Protein AF-A0A843CLW7-F1 (afdb_monomer)

Radius of gyration: 26.51 Å; Cα contacts (8 Å, |Δi|>4): 278; chains: 1; bounding box: 47×60×92 Å

Structure (mmCIF, N/CA/C/O backbone):
data_AF-A0A843CLW7-F1
#
_entry.id   AF-A0A843CLW7-F1
#
loop_
_atom_site.group_PDB
_atom_site.id
_atom_site.type_symbol
_atom_site.label_atom_id
_atom_site.label_alt_id
_atom_site.label_comp_id
_atom_site.label_asym_id
_atom_site.label_entity_id
_atom_site.label_seq_id
_atom_site.pdbx_PDB_ins_code
_atom_site.Cartn_x
_atom_site.Cartn_y
_atom_site.Cartn_z
_atom_site.occupancy
_atom_site.B_iso_or_equiv
_atom_site.auth_seq_id
_atom_site.auth_comp_id
_atom_site.auth_asym_id
_atom_site.auth_atom_id
_atom_site.pdbx_PDB_model_num
ATOM 1 N N . MET A 1 1 ? -12.768 33.019 -65.172 1.00 55.94 1 MET A N 1
ATOM 2 C CA . MET A 1 1 ? -12.052 31.740 -64.944 1.00 55.94 1 MET A CA 1
ATOM 3 C C . MET A 1 1 ? -12.153 31.204 -63.499 1.00 55.94 1 MET A C 1
ATOM 5 O O . MET A 1 1 ? -11.302 30.426 -63.107 1.00 55.94 1 MET A O 1
ATOM 9 N N . HIS A 1 2 ? -13.203 31.513 -62.715 1.00 52.31 2 HIS A N 1
ATOM 10 C CA . HIS A 1 2 ? -13.319 31.024 -61.319 1.00 52.31 2 HIS A CA 1
ATOM 11 C C . HIS A 1 2 ? -14.519 30.106 -61.021 1.00 52.31 2 HIS A C 1
ATOM 13 O O . HIS A 1 2 ? -14.639 29.625 -59.903 1.00 52.31 2 HIS A O 1
ATOM 19 N N . ARG A 1 3 ? -15.398 29.818 -61.993 1.00 53.03 3 ARG A N 1
ATOM 20 C CA . ARG A 1 3 ? -16.565 28.933 -61.773 1.00 53.03 3 ARG A CA 1
ATOM 21 C C . ARG A 1 3 ? -16.373 27.479 -62.216 1.00 53.03 3 ARG A C 1
ATOM 23 O O . ARG A 1 3 ? -17.152 26.628 -61.810 1.00 53.03 3 ARG A O 1
ATOM 30 N N . ILE A 1 4 ? -15.344 27.179 -63.010 1.00 53.22 4 ILE A N 1
ATOM 31 C CA . ILE A 1 4 ? -15.121 25.828 -63.562 1.00 53.22 4 ILE A CA 1
ATOM 32 C C . ILE A 1 4 ? -14.307 24.953 -62.588 1.00 53.22 4 ILE A C 1
ATOM 34 O O . ILE A 1 4 ? -14.526 23.749 -62.503 1.00 53.22 4 ILE A O 1
ATOM 38 N N . THR A 1 5 ? -13.441 25.551 -61.766 1.00 53.56 5 THR A N 1
ATOM 39 C CA . THR A 1 5 ? -12.602 24.837 -60.789 1.00 53.56 5 THR A CA 1
ATOM 40 C C . THR A 1 5 ? -13.373 24.311 -59.572 1.00 53.56 5 THR A C 1
ATOM 42 O O . THR A 1 5 ? -13.046 23.236 -59.079 1.00 53.56 5 THR A O 1
ATOM 45 N N . SER A 1 6 ? -14.438 24.981 -59.116 1.00 54.00 6 SER A N 1
ATOM 46 C CA . SER A 1 6 ? -15.225 24.509 -57.959 1.00 54.00 6 SER A CA 1
ATOM 47 C C . SER A 1 6 ? -16.099 23.284 -58.253 1.00 54.00 6 SER A C 1
ATOM 49 O O . SER A 1 6 ? -16.325 22.478 -57.355 1.00 54.00 6 SER A O 1
ATOM 51 N N . ILE A 1 7 ? -16.561 23.104 -59.495 1.00 56.72 7 ILE A N 1
ATOM 52 C CA . ILE A 1 7 ? -17.425 21.969 -59.877 1.00 56.72 7 ILE A CA 1
ATOM 53 C C . ILE A 1 7 ? -16.608 20.668 -59.980 1.00 56.72 7 ILE A C 1
ATOM 55 O O . ILE A 1 7 ? -17.069 19.601 -59.569 1.00 56.72 7 ILE A O 1
ATOM 59 N N . LEU A 1 8 ? -15.360 20.761 -60.452 1.00 54.25 8 LEU A N 1
ATOM 60 C CA . LEU A 1 8 ? -14.433 19.627 -60.523 1.00 54.25 8 LEU A CA 1
ATOM 61 C C . LEU A 1 8 ? -14.025 19.119 -59.131 1.00 54.25 8 LEU A C 1
ATOM 63 O O . LEU A 1 8 ? -13.991 17.912 -58.914 1.00 54.25 8 LEU A O 1
ATOM 67 N N . ILE A 1 9 ? -13.800 20.016 -58.165 1.00 58.66 9 ILE A N 1
ATOM 68 C CA . ILE A 1 9 ? -13.431 19.632 -56.792 1.00 58.66 9 ILE A CA 1
ATOM 69 C C . ILE A 1 9 ? -14.605 18.946 -56.074 1.00 58.66 9 ILE A C 1
ATOM 71 O O . ILE A 1 9 ? -14.409 17.915 -55.434 1.00 58.66 9 ILE A O 1
ATOM 75 N N . PHE A 1 10 ? -15.835 19.448 -56.235 1.00 57.28 10 PHE A N 1
ATOM 76 C CA . PHE A 1 10 ? -17.019 18.830 -55.620 1.00 57.28 10 PHE A CA 1
ATOM 77 C C . PHE A 1 10 ? -17.302 17.420 -56.162 1.00 57.28 10 PHE A C 1
ATOM 79 O O . PHE A 1 10 ? -17.691 16.529 -55.409 1.00 57.28 10 PHE A O 1
ATOM 86 N N . SER A 1 11 ? -17.047 17.199 -57.454 1.00 58.06 11 SER A N 1
ATOM 87 C CA . SER A 1 11 ? -17.260 15.901 -58.108 1.00 58.06 11 SER A CA 1
ATOM 88 C C . SER A 1 11 ? -16.252 14.840 -57.642 1.00 58.06 11 SER A C 1
ATOM 90 O O . SER A 1 11 ? -16.615 13.680 -57.458 1.00 58.06 11 SER A O 1
ATOM 92 N N . VAL A 1 12 ? -15.000 15.239 -57.386 1.00 58.38 12 VAL A N 1
ATOM 93 C CA . VAL A 1 12 ? -13.948 14.339 -56.877 1.00 58.38 12 VAL A CA 1
ATOM 94 C C . VAL A 1 12 ? -14.172 13.987 -55.403 1.00 58.38 12 VAL A C 1
ATOM 96 O O . VAL A 1 12 ? -14.014 12.830 -55.022 1.00 58.38 12 VAL A O 1
ATOM 99 N N . VAL A 1 13 ? -14.609 14.943 -54.575 1.00 60.81 13 VAL A N 1
ATOM 100 C CA . VAL A 1 13 ? -14.900 14.689 -53.151 1.00 60.81 13 VAL A CA 1
ATOM 101 C C . VAL A 1 13 ? -16.108 13.759 -52.984 1.00 60.81 13 VAL A C 1
ATOM 103 O O . VAL A 1 13 ? -16.056 12.842 -52.165 1.00 60.81 13 VAL A O 1
ATOM 106 N N . LEU A 1 14 ? -17.160 13.915 -53.798 1.00 56.81 14 LEU A N 1
ATOM 107 C CA . LEU A 1 14 ? -18.327 13.027 -53.751 1.00 56.81 14 LEU A CA 1
ATOM 108 C C . LEU A 1 14 ? -17.978 11.591 -54.186 1.00 56.81 14 LEU A C 1
ATOM 110 O O . LEU A 1 14 ? -18.447 10.636 -53.571 1.00 56.81 14 LEU A O 1
ATOM 114 N N . ALA A 1 15 ? -17.104 11.426 -55.184 1.00 55.91 15 ALA A N 1
ATOM 115 C CA . ALA A 1 15 ? -16.634 10.108 -55.613 1.00 55.91 15 ALA A CA 1
ATOM 116 C C . ALA A 1 15 ? -15.802 9.396 -54.528 1.00 55.91 15 ALA A C 1
ATOM 118 O O . ALA A 1 15 ? -15.979 8.198 -54.313 1.00 55.91 15 ALA A O 1
ATOM 119 N N . ILE A 1 16 ? -14.949 10.120 -53.792 1.00 57.53 16 ILE A N 1
ATOM 120 C CA . ILE A 1 16 ? -14.133 9.542 -52.708 1.00 57.53 16 ILE A CA 1
ATOM 121 C C . ILE A 1 16 ? -15.010 9.089 -51.528 1.00 57.53 16 ILE A C 1
ATOM 123 O O . ILE A 1 16 ? -14.781 8.006 -50.995 1.00 57.53 16 ILE A O 1
ATOM 127 N N . VAL A 1 17 ? -16.045 9.853 -51.159 1.00 57.62 17 VAL A N 1
ATOM 128 C CA . VAL A 1 17 ? -16.968 9.488 -50.061 1.00 57.62 17 VAL A CA 1
ATOM 129 C C . VAL A 1 17 ? -17.826 8.263 -50.410 1.00 57.62 17 VAL A C 1
ATOM 131 O O . VAL A 1 17 ? -18.091 7.422 -49.549 1.00 57.62 17 VAL A O 1
ATOM 134 N N . VAL A 1 18 ? -18.229 8.110 -51.676 1.00 55.81 18 VAL A N 1
ATOM 135 C CA . VAL A 1 18 ? -18.996 6.934 -52.125 1.00 55.81 18 VAL A CA 1
ATOM 136 C C . VAL A 1 18 ? -18.114 5.678 -52.164 1.00 55.81 18 VAL A C 1
ATOM 138 O O . VAL A 1 18 ? -18.559 4.609 -51.749 1.00 55.81 18 VAL A O 1
ATOM 141 N N . VAL A 1 19 ? -16.845 5.798 -52.574 1.00 54.25 19 VAL A N 1
ATOM 142 C CA . VAL A 1 19 ? -15.905 4.664 -52.606 1.00 54.25 19 VAL A CA 1
ATOM 143 C C . VAL A 1 19 ? -15.513 4.209 -51.194 1.00 54.25 19 VAL A C 1
ATOM 145 O O . VAL A 1 19 ? -15.473 3.006 -50.947 1.00 54.25 19 VAL A O 1
ATOM 148 N N . THR A 1 20 ? -15.310 5.114 -50.230 1.00 51.38 20 THR A N 1
ATOM 149 C CA . THR A 1 20 ? -15.027 4.713 -48.835 1.00 51.38 20 THR A CA 1
ATOM 150 C C . THR A 1 20 ? -16.239 4.095 -48.134 1.00 51.38 20 THR A C 1
ATOM 152 O O . THR A 1 20 ? -16.074 3.175 -47.333 1.00 51.38 20 THR A O 1
ATOM 155 N N . SER A 1 21 ? -17.458 4.512 -48.489 1.00 48.22 21 SER A N 1
ATOM 156 C CA . SER A 1 21 ? -18.694 3.929 -47.942 1.00 48.22 21 SER A CA 1
ATOM 157 C C . SER A 1 21 ? -18.987 2.524 -48.489 1.00 48.22 21 SER A C 1
ATOM 159 O O . SER A 1 21 ? -19.543 1.694 -47.774 1.00 48.22 21 SER A O 1
ATOM 161 N N . LEU A 1 22 ? -18.573 2.215 -49.724 1.00 43.91 22 LEU A N 1
ATOM 162 C CA . LEU A 1 22 ? -18.728 0.881 -50.326 1.00 43.91 22 LEU A CA 1
ATOM 163 C C . LEU A 1 22 ? -17.702 -0.142 -49.802 1.00 43.91 22 LEU A C 1
ATOM 165 O O . LEU A 1 22 ? -18.011 -1.330 -49.710 1.00 43.91 22 LEU A O 1
ATOM 169 N N . VAL A 1 23 ? -16.507 0.301 -49.395 1.00 47.56 23 VAL A N 1
ATOM 170 C CA . VAL A 1 23 ? -15.463 -0.590 -48.848 1.00 47.56 23 VAL A CA 1
ATOM 171 C C . VAL A 1 23 ? -15.757 -1.003 -47.395 1.00 47.56 23 VAL A C 1
ATOM 173 O O . VAL A 1 23 ? -15.358 -2.088 -46.973 1.00 47.56 23 VAL A O 1
ATOM 176 N N . LEU A 1 24 ? -16.535 -0.213 -46.645 1.00 43.75 24 LEU A N 1
ATOM 177 C CA . LEU A 1 24 ? -16.929 -0.535 -45.265 1.00 43.75 24 LEU A CA 1
ATOM 178 C C . LEU A 1 24 ? -18.086 -1.547 -45.149 1.00 43.75 24 LEU A C 1
ATOM 180 O O . LEU A 1 24 ? -18.340 -2.044 -44.056 1.00 43.75 24 LEU A O 1
ATOM 184 N N . PHE A 1 25 ? -18.746 -1.914 -46.253 1.00 41.72 25 PHE A N 1
ATOM 185 C CA . PHE A 1 25 ? -19.844 -2.896 -46.255 1.00 41.72 25 PHE A CA 1
ATOM 186 C C . PHE A 1 25 ? -19.427 -4.337 -46.604 1.00 41.72 25 PHE A C 1
ATOM 188 O O . PHE A 1 25 ? -20.284 -5.212 -46.677 1.00 41.72 25 PHE A O 1
ATOM 195 N N . SER A 1 26 ? -18.129 -4.614 -46.792 1.00 36.47 26 SER A N 1
ATOM 196 C CA . SER A 1 26 ? -17.657 -5.928 -47.278 1.00 36.47 26 SER A CA 1
ATOM 197 C C . SER A 1 26 ? -16.870 -6.772 -46.263 1.00 36.47 26 SER A C 1
ATOM 199 O O . SER A 1 26 ? -16.342 -7.817 -46.629 1.00 36.47 26 SER A O 1
ATOM 201 N N . PHE A 1 27 ? -16.810 -6.381 -44.986 1.00 40.28 27 PHE A N 1
ATOM 202 C CA . PHE A 1 27 ? -16.170 -7.185 -43.934 1.00 40.28 27 PHE A CA 1
ATOM 203 C C . PHE A 1 27 ? -17.127 -7.460 -42.770 1.00 40.28 27 PHE A C 1
ATOM 205 O O . PHE A 1 27 ? -16.980 -6.934 -41.672 1.00 40.28 27 PHE A O 1
ATOM 212 N N . THR A 1 28 ? -18.108 -8.330 -43.006 1.00 43.12 28 THR A N 1
ATOM 213 C CA . THR A 1 28 ? -18.789 -9.063 -41.932 1.00 43.12 28 THR A CA 1
ATOM 214 C C . THR A 1 28 ? -18.025 -10.365 -41.669 1.00 43.12 28 THR A C 1
ATOM 216 O O . THR A 1 28 ? -18.004 -11.227 -42.553 1.00 43.12 28 THR A O 1
ATOM 219 N N . PRO A 1 29 ? -17.394 -10.570 -40.502 1.00 36.91 29 PRO A N 1
ATOM 220 C CA . PRO A 1 29 ? -16.921 -11.895 -40.135 1.00 36.91 29 PRO A CA 1
ATOM 221 C C . PRO A 1 29 ? -18.131 -12.801 -39.872 1.00 36.91 29 PRO A C 1
ATOM 223 O O . PRO A 1 29 ? -19.018 -12.481 -39.083 1.00 36.91 29 PRO A O 1
ATOM 226 N N . SER A 1 30 ? -18.165 -13.925 -40.584 1.00 29.84 30 SER A N 1
ATOM 227 C CA . SER A 1 30 ? -19.180 -14.971 -40.477 1.00 29.84 30 SER A CA 1
ATOM 228 C C . SER A 1 30 ? -19.115 -15.624 -39.091 1.00 29.84 30 SER A C 1
ATOM 230 O O . SER A 1 30 ? -18.203 -16.401 -38.805 1.00 29.84 30 SER A O 1
ATOM 232 N N . PHE A 1 31 ? -20.065 -15.290 -38.216 1.00 31.41 31 PHE A N 1
ATOM 233 C CA . PHE A 1 31 ? -20.328 -16.049 -36.996 1.00 31.41 31 PHE A CA 1
ATOM 234 C C . PHE A 1 31 ? -21.069 -17.325 -37.385 1.00 31.41 31 PHE A C 1
ATOM 236 O O . PHE A 1 31 ? -22.224 -17.292 -37.805 1.00 31.41 31 PHE A O 1
ATOM 243 N N . LYS A 1 32 ? -20.387 -18.463 -37.258 1.00 30.64 32 LYS A N 1
ATOM 244 C CA . LYS A 1 32 ? -21.017 -19.772 -37.374 1.00 30.64 32 LYS A CA 1
ATOM 245 C C . LYS A 1 32 ? -21.756 -20.057 -36.067 1.00 30.64 32 LYS A C 1
ATOM 247 O O . LYS A 1 32 ? -21.136 -20.350 -35.049 1.00 30.64 32 LYS A O 1
ATOM 252 N N . GLU A 1 33 ? -23.076 -19.926 -36.115 1.00 29.88 33 GLU A N 1
ATOM 253 C CA . GLU A 1 33 ? -24.009 -20.462 -35.128 1.00 29.88 33 GLU A CA 1
ATOM 254 C C . GLU A 1 33 ? -23.809 -21.980 -35.023 1.00 29.88 33 GLU A C 1
ATOM 256 O O . GLU A 1 33 ? -23.944 -22.707 -36.010 1.00 29.88 33 GLU A O 1
ATOM 261 N N . GLN A 1 34 ? -23.494 -22.465 -33.825 1.00 29.78 34 GLN A N 1
ATOM 262 C CA . GLN A 1 34 ? -23.685 -23.864 -33.470 1.00 29.78 34 GLN A CA 1
ATOM 263 C C . GLN A 1 34 ? -24.601 -23.881 -32.248 1.00 29.78 34 GLN A C 1
ATOM 265 O O . GLN A 1 34 ? -24.284 -23.309 -31.206 1.00 29.78 34 GLN A O 1
ATOM 270 N N . GLY A 1 35 ? -25.797 -24.424 -32.467 1.00 27.31 35 GLY A N 1
ATOM 271 C CA . GLY A 1 35 ? -26.939 -24.319 -31.576 1.00 27.31 35 GLY A CA 1
ATOM 272 C C . GLY A 1 35 ? -26.772 -25.029 -30.236 1.00 27.31 35 GLY A C 1
ATOM 273 O O . GLY A 1 35 ? -26.102 -26.049 -30.130 1.00 27.31 35 GLY A O 1
ATOM 274 N N . SER A 1 36 ? -27.436 -24.422 -29.252 1.00 29.83 36 SER A N 1
ATOM 275 C CA . SER A 1 36 ? -28.224 -25.024 -28.173 1.00 29.83 36 SER A CA 1
ATOM 276 C C . SER A 1 36 ? -27.896 -26.471 -27.797 1.00 29.83 36 SER A C 1
ATOM 278 O O . SER A 1 36 ? -28.414 -27.400 -28.401 1.00 29.83 36 SER A O 1
ATOM 280 N N . ASP A 1 37 ? -27.176 -26.616 -26.686 1.00 27.98 37 ASP A N 1
ATOM 281 C CA . ASP A 1 37 ? -27.448 -27.674 -25.720 1.00 27.98 37 ASP A CA 1
ATOM 282 C C . ASP A 1 37 ? -27.582 -27.031 -24.337 1.00 27.98 37 ASP A C 1
ATOM 284 O O . ASP A 1 37 ? -26.636 -26.513 -23.740 1.00 27.98 37 ASP A O 1
ATOM 288 N N . THR A 1 38 ? -28.816 -27.009 -23.843 1.00 38.06 38 THR A N 1
ATOM 289 C CA . THR A 1 38 ? -29.148 -26.706 -22.455 1.00 38.06 38 THR A CA 1
ATOM 290 C C . THR A 1 38 ? -28.571 -27.800 -21.561 1.00 38.06 38 THR A C 1
ATOM 292 O O . THR A 1 38 ? -29.157 -28.875 -21.442 1.00 38.06 38 THR A O 1
ATOM 295 N N . ALA A 1 39 ? -27.445 -27.527 -20.906 1.00 29.11 39 ALA A N 1
ATOM 296 C CA . ALA A 1 39 ? -26.904 -28.384 -19.860 1.00 29.11 39 ALA A CA 1
ATOM 297 C C . ALA A 1 39 ? -26.463 -27.534 -18.662 1.00 29.11 39 ALA A C 1
ATOM 299 O O . ALA A 1 39 ? -25.464 -26.826 -18.708 1.00 29.11 39 ALA A O 1
ATOM 300 N N . ASN A 1 40 ? -27.296 -27.592 -17.622 1.00 26.19 40 ASN A N 1
ATOM 301 C CA . ASN A 1 40 ? -27.029 -27.373 -16.203 1.00 26.19 40 ASN A CA 1
ATOM 302 C C . ASN A 1 40 ? -25.823 -26.508 -15.808 1.00 26.19 40 ASN A C 1
ATOM 304 O O . ASN A 1 40 ? -24.663 -26.903 -15.895 1.00 26.19 40 ASN A O 1
ATOM 308 N N . LEU A 1 41 ? -26.161 -25.378 -15.187 1.00 30.06 41 LEU A N 1
ATOM 309 C CA . LEU A 1 41 ? -25.298 -24.543 -14.364 1.00 30.06 41 LEU A CA 1
ATOM 310 C C . LEU A 1 41 ? -24.861 -25.311 -13.098 1.00 30.06 41 LEU A C 1
ATOM 312 O O . LEU A 1 41 ? -25.321 -25.041 -11.992 1.00 30.06 41 LEU A O 1
ATOM 316 N N . THR A 1 42 ? -23.989 -26.304 -13.249 1.00 27.73 42 THR A N 1
ATOM 317 C CA . THR A 1 42 ? -23.258 -26.915 -12.138 1.00 27.73 42 THR A CA 1
ATOM 318 C C . THR A 1 42 ? -21.860 -26.324 -12.101 1.00 27.73 42 THR A C 1
ATOM 320 O O . THR A 1 42 ? -21.018 -26.629 -12.939 1.00 27.73 42 THR A O 1
ATOM 323 N N . THR A 1 43 ? -21.664 -25.428 -11.133 1.00 42.16 43 THR A N 1
ATOM 324 C CA . THR A 1 43 ? -20.418 -25.182 -10.392 1.00 42.16 43 THR A CA 1
ATOM 325 C C . THR A 1 43 ? -19.187 -25.923 -10.923 1.00 42.16 43 THR A C 1
ATOM 327 O O . THR A 1 43 ? -18.859 -27.010 -10.451 1.00 42.16 43 THR A O 1
ATOM 330 N N . HIS A 1 44 ? -18.456 -25.298 -11.845 1.00 30.20 44 HIS A N 1
ATOM 331 C CA . HIS A 1 44 ? -17.069 -25.659 -12.104 1.00 30.20 44 HIS A CA 1
ATOM 332 C C . HIS A 1 44 ? -16.168 -24.613 -11.465 1.00 30.20 44 HIS A C 1
ATOM 334 O O . HIS A 1 44 ? -15.904 -23.542 -12.005 1.00 30.20 44 HIS A O 1
ATOM 340 N N . SER A 1 45 ? -15.737 -24.966 -10.255 1.00 32.91 45 SER A N 1
ATOM 341 C CA . SER A 1 45 ? -14.555 -24.435 -9.602 1.00 32.91 45 SER A CA 1
ATOM 342 C C . SER A 1 45 ? -13.406 -24.398 -10.606 1.00 32.91 45 SER A C 1
ATOM 344 O O . SER A 1 45 ? -12.875 -25.444 -10.993 1.00 32.91 45 SER A O 1
ATOM 346 N N . ILE A 1 46 ? -13.015 -23.194 -11.015 1.00 34.56 46 ILE A N 1
ATOM 347 C CA . ILE A 1 46 ? -11.683 -22.961 -11.562 1.00 34.56 46 ILE A CA 1
ATOM 348 C C . ILE A 1 46 ? -10.722 -23.492 -10.506 1.00 34.56 46 ILE A C 1
ATOM 350 O O . ILE A 1 46 ? -10.816 -23.117 -9.337 1.00 34.56 46 ILE A O 1
ATOM 354 N N . ALA A 1 47 ? -9.899 -24.451 -10.924 1.00 29.97 47 ALA A N 1
ATOM 355 C CA . ALA A 1 47 ? -8.955 -25.166 -10.095 1.00 29.97 47 ALA A CA 1
ATOM 356 C C . ALA A 1 47 ? -8.279 -24.201 -9.118 1.00 29.97 47 ALA A C 1
ATOM 358 O O . ALA A 1 47 ? -7.514 -23.322 -9.520 1.00 29.97 47 ALA A O 1
ATOM 359 N N . ALA A 1 48 ? -8.591 -24.379 -7.834 1.00 32.25 48 ALA A N 1
ATOM 360 C CA . ALA A 1 48 ? -7.795 -23.851 -6.753 1.00 32.25 48 ALA A CA 1
ATOM 361 C C . ALA A 1 48 ? -6.366 -24.319 -7.019 1.00 32.25 48 ALA A C 1
ATOM 363 O O . ALA A 1 48 ? -6.055 -25.507 -6.900 1.00 32.25 48 ALA A O 1
ATOM 364 N N . GLN A 1 49 ? -5.506 -23.398 -7.454 1.00 32.94 49 GLN A N 1
ATOM 365 C CA . GLN A 1 49 ? -4.080 -23.631 -7.378 1.00 32.94 49 GLN A CA 1
ATOM 366 C C . GLN A 1 49 ? -3.812 -24.011 -5.931 1.00 32.94 49 GLN A C 1
ATOM 368 O O . GLN A 1 49 ? -4.117 -23.258 -5.007 1.00 32.94 49 GLN A O 1
ATOM 373 N N . ASN A 1 50 ? -3.301 -25.221 -5.760 1.00 31.27 50 ASN A N 1
ATOM 374 C CA . ASN A 1 50 ? -2.992 -25.843 -4.489 1.00 31.27 50 ASN A CA 1
ATOM 375 C C . ASN A 1 50 ? -1.756 -25.166 -3.864 1.00 31.27 50 ASN A C 1
ATOM 377 O O . ASN A 1 50 ? -0.770 -25.812 -3.533 1.00 31.27 50 ASN A O 1
ATOM 381 N N . LYS A 1 51 ? -1.784 -23.835 -3.734 1.00 35.16 51 LYS A N 1
ATOM 382 C CA . LYS A 1 51 ? -1.041 -23.121 -2.711 1.00 35.16 51 LYS A CA 1
ATOM 383 C C . LYS A 1 51 ? -1.902 -23.231 -1.464 1.00 35.16 51 LYS A C 1
ATOM 385 O O . LYS A 1 51 ? -2.637 -22.317 -1.105 1.00 35.16 51 LYS A O 1
ATOM 390 N N . THR A 1 52 ? -1.759 -24.346 -0.759 1.00 29.77 52 THR A N 1
ATOM 391 C CA . THR A 1 52 ? -1.724 -24.273 0.697 1.00 29.77 52 THR A CA 1
ATOM 392 C C . THR A 1 52 ? -0.602 -23.300 1.052 1.00 29.77 52 THR A C 1
ATOM 394 O O . THR A 1 52 ? 0.518 -23.698 1.359 1.00 29.77 52 THR A O 1
ATOM 397 N N . GLN A 1 53 ? -0.884 -21.997 0.958 1.00 36.16 53 GLN A N 1
ATOM 398 C CA . GLN A 1 53 ? -0.233 -21.036 1.816 1.00 36.16 53 GLN A CA 1
ATOM 399 C C . GLN A 1 53 ? -0.518 -21.594 3.197 1.00 36.16 53 GLN A C 1
ATOM 401 O O . GLN A 1 53 ? -1.680 -21.752 3.580 1.00 36.16 53 GLN A O 1
ATOM 406 N N . LEU A 1 54 ? 0.532 -22.065 3.851 1.00 27.88 54 LEU A N 1
ATOM 407 C CA . LEU A 1 54 ? 0.451 -22.609 5.184 1.00 27.88 54 LEU A CA 1
ATOM 408 C C . LEU A 1 54 ? -0.194 -21.530 6.052 1.00 27.88 54 LEU A C 1
ATOM 410 O O . LEU A 1 54 ? 0.466 -20.592 6.493 1.00 27.88 54 LEU A O 1
ATOM 414 N N . ARG A 1 55 ? -1.508 -21.641 6.260 1.00 38.22 55 ARG A N 1
ATOM 415 C CA . ARG A 1 55 ? -2.250 -20.898 7.268 1.00 38.22 55 ARG A CA 1
ATOM 416 C C . ARG A 1 55 ? -1.837 -21.525 8.591 1.00 38.22 55 ARG A C 1
ATOM 418 O O . ARG A 1 55 ? -2.589 -22.268 9.206 1.00 38.22 55 ARG A O 1
ATOM 425 N N . TYR A 1 56 ? -0.584 -21.309 8.980 1.00 30.00 56 TYR A N 1
ATOM 426 C CA . TYR A 1 56 ? -0.202 -21.496 10.360 1.00 30.00 56 TYR A CA 1
ATOM 427 C C . TYR A 1 56 ? -0.917 -20.379 11.109 1.00 30.00 56 TYR A C 1
ATOM 429 O O . TYR A 1 56 ? -0.605 -19.210 10.859 1.00 30.00 56 TYR A O 1
ATOM 437 N N . PRO A 1 57 ? -1.886 -20.681 11.99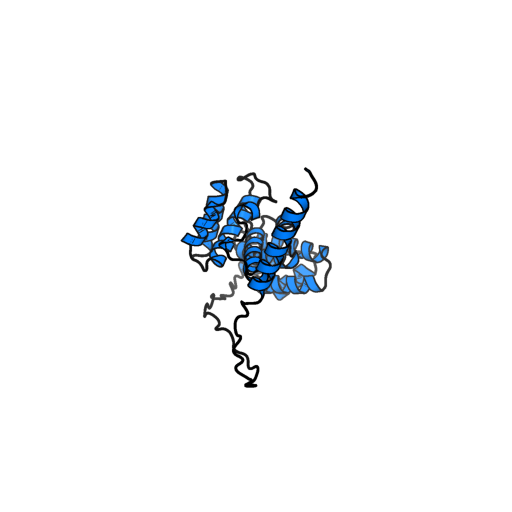2 1.00 41.34 57 PRO A N 1
ATOM 438 C CA . PRO A 1 57 ? -2.224 -19.711 13.007 1.00 41.34 57 PRO A CA 1
ATOM 439 C C . PRO A 1 57 ? -0.908 -19.452 13.732 1.00 41.34 57 PRO A C 1
ATOM 441 O O . PRO A 1 57 ? -0.350 -20.347 14.371 1.00 41.34 57 PRO A O 1
ATOM 444 N N . VAL A 1 58 ? -0.358 -18.251 13.568 1.00 48.09 58 VAL A N 1
ATOM 445 C CA . VAL A 1 58 ? 0.719 -17.774 14.425 1.00 48.09 58 VAL A CA 1
ATOM 446 C C . VAL A 1 58 ? 0.041 -17.541 15.768 1.00 48.09 58 VAL A C 1
ATOM 448 O O . VAL A 1 58 ? -0.359 -16.433 16.099 1.00 48.09 58 VAL A O 1
ATOM 451 N N . ASN A 1 59 ? -0.195 -18.637 16.491 1.00 50.28 59 ASN A N 1
ATOM 452 C CA . ASN A 1 59 ? -0.789 -18.653 17.813 1.00 50.28 59 ASN A CA 1
ATOM 453 C C . ASN A 1 59 ? 0.307 -18.185 18.762 1.00 50.28 59 ASN A C 1
ATOM 455 O O . ASN A 1 59 ? 1.012 -18.974 19.390 1.00 50.28 59 ASN A O 1
ATOM 459 N N . ASN A 1 60 ? 0.569 -16.887 18.708 1.00 59.12 60 ASN A N 1
ATOM 460 C CA . ASN A 1 60 ? 1.709 -16.288 19.348 1.00 59.12 60 ASN A CA 1
ATOM 461 C C . ASN A 1 60 ? 1.181 -15.475 20.516 1.00 59.12 60 ASN A C 1
ATOM 463 O O . ASN A 1 60 ? 0.799 -14.313 20.390 1.00 59.12 60 ASN A O 1
ATOM 467 N N . THR A 1 61 ? 1.119 -16.163 21.651 1.00 62.88 61 THR A N 1
ATOM 468 C CA . THR A 1 61 ? 0.573 -15.683 22.922 1.00 62.88 61 THR A CA 1
ATOM 469 C C . THR A 1 61 ? 1.109 -14.306 23.308 1.00 62.88 61 THR A C 1
ATOM 471 O O . THR A 1 61 ? 0.358 -13.489 23.827 1.00 62.88 61 THR A O 1
ATOM 474 N N . PHE A 1 62 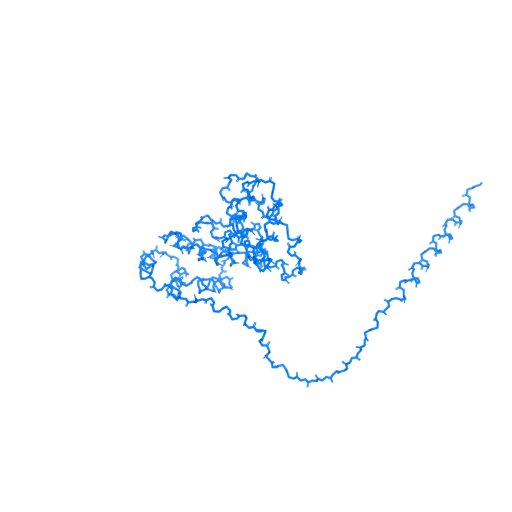? 2.360 -13.997 22.956 1.00 66.81 62 PHE A N 1
ATOM 475 C CA . PHE A 1 62 ? 2.977 -12.685 23.164 1.00 66.81 62 PHE A CA 1
ATOM 476 C C . PHE A 1 62 ? 2.235 -11.525 22.464 1.00 66.81 62 PHE A C 1
ATOM 478 O O . PHE A 1 62 ? 2.152 -10.415 22.990 1.00 66.81 62 PHE A O 1
ATOM 485 N N . TYR A 1 63 ? 1.682 -11.764 21.276 1.00 66.31 63 TYR A N 1
ATOM 486 C CA . TYR A 1 63 ? 1.016 -10.751 20.446 1.00 66.31 63 TYR A CA 1
ATOM 487 C C . TYR A 1 63 ? -0.425 -10.574 20.876 1.00 66.31 63 TYR A C 1
ATOM 489 O O . TYR A 1 63 ? -0.890 -9.444 21.013 1.00 66.31 63 TYR A O 1
ATOM 497 N N . ASP A 1 64 ? -1.094 -11.687 21.167 1.00 66.38 64 ASP A N 1
ATOM 498 C CA . ASP A 1 64 ? -2.425 -11.664 21.753 1.00 66.38 64 ASP A CA 1
ATOM 499 C C . ASP A 1 64 ? -2.407 -10.940 23.102 1.00 66.38 64 ASP A C 1
ATOM 501 O O . ASP A 1 64 ? -3.326 -10.184 23.394 1.00 66.38 64 ASP A O 1
ATOM 505 N N . GLU A 1 65 ? -1.356 -11.097 23.913 1.00 68.62 65 GLU A N 1
ATOM 506 C CA . GLU A 1 65 ? -1.182 -10.343 25.160 1.00 68.62 65 GLU A CA 1
ATOM 507 C C . GLU A 1 65 ? -0.991 -8.840 24.925 1.00 68.62 65 GLU A C 1
ATOM 509 O O . GLU A 1 65 ? -1.617 -8.030 25.615 1.00 68.62 65 GLU A O 1
ATOM 514 N N . LYS A 1 66 ? -0.182 -8.444 23.933 1.00 70.38 66 LYS A N 1
ATOM 515 C CA . LYS A 1 66 ? -0.024 -7.027 23.572 1.00 70.38 66 LYS A CA 1
ATOM 516 C C . LYS A 1 66 ? -1.330 -6.406 23.080 1.00 70.38 66 LYS A C 1
ATOM 518 O O . LYS A 1 66 ? -1.682 -5.322 23.539 1.00 70.38 66 LYS A O 1
ATOM 523 N N . LEU A 1 67 ? -2.060 -7.093 22.200 1.00 68.31 67 LEU A N 1
ATOM 524 C CA . LEU A 1 67 ? -3.349 -6.618 21.691 1.00 68.31 67 LEU A CA 1
ATOM 525 C C . LEU A 1 67 ? -4.430 -6.610 22.775 1.00 68.31 67 LEU A C 1
ATOM 527 O O . LEU A 1 67 ? -5.203 -5.662 22.844 1.00 68.31 67 LEU A O 1
ATOM 531 N N . LYS A 1 68 ? -4.451 -7.596 23.682 1.00 68.06 68 LYS A N 1
ATOM 532 C CA . LYS A 1 68 ? -5.357 -7.602 24.847 1.00 68.06 68 LYS A CA 1
ATOM 533 C C . LYS A 1 68 ? -5.119 -6.425 25.789 1.00 68.06 68 LYS A C 1
ATOM 535 O O . LYS A 1 68 ? -6.057 -5.988 26.448 1.00 68.06 68 LYS A O 1
ATOM 540 N N . LYS A 1 69 ? -3.884 -5.921 25.869 1.00 66.62 69 LYS A N 1
ATOM 541 C CA . LYS A 1 69 ? -3.524 -4.754 26.687 1.00 66.62 69 LYS A CA 1
ATOM 542 C C . LYS A 1 69 ? -3.819 -3.419 25.990 1.00 66.62 69 LYS A C 1
ATOM 544 O O . LYS A 1 69 ? -3.722 -2.373 26.627 1.00 66.62 69 LYS A O 1
ATOM 549 N N . TYR A 1 70 ? -4.160 -3.429 24.702 1.00 70.88 70 TYR A N 1
ATOM 550 C CA . TYR A 1 70 ? -4.505 -2.210 23.986 1.00 70.88 70 TYR A CA 1
ATOM 551 C C . TYR A 1 70 ? -5.880 -1.693 24.436 1.00 70.88 70 TYR A C 1
ATOM 553 O O . TYR A 1 70 ? -6.921 -2.286 24.153 1.00 70.88 70 TYR A O 1
ATOM 561 N N . GLU A 1 71 ? -5.881 -0.567 25.150 1.00 73.88 71 GLU A N 1
ATOM 562 C CA . GLU A 1 71 ? -7.100 0.109 25.588 1.00 73.88 71 GLU A CA 1
ATOM 563 C C . GLU A 1 71 ? -7.526 1.163 24.564 1.00 73.88 71 GLU A C 1
ATOM 565 O O . GLU A 1 71 ? -6.886 2.197 24.391 1.00 73.88 71 GLU A O 1
ATOM 570 N N . THR A 1 72 ? -8.657 0.912 23.912 1.00 82.88 72 THR A N 1
ATOM 571 C CA . THR A 1 72 ? -9.316 1.849 22.993 1.00 82.88 72 THR A CA 1
ATOM 572 C C . THR A 1 72 ? -10.688 2.256 23.527 1.00 82.88 72 THR A C 1
ATOM 574 O O . THR A 1 72 ? -11.310 1.535 24.312 1.00 82.88 72 THR A O 1
ATOM 577 N N . LYS A 1 73 ? -11.198 3.422 23.115 1.00 87.19 73 LYS A N 1
ATOM 578 C CA . LYS A 1 73 ? -12.606 3.812 23.324 1.00 87.19 73 LYS A CA 1
ATOM 579 C C . LYS A 1 73 ? -13.494 3.496 22.116 1.00 87.19 73 LYS A C 1
ATOM 581 O O . LYS A 1 73 ? -14.712 3.510 22.261 1.00 87.19 73 LYS A O 1
ATOM 586 N N . ASN A 1 74 ? -12.910 3.171 20.969 1.00 91.31 74 ASN A N 1
ATOM 587 C CA . ASN A 1 74 ? -13.619 2.851 19.742 1.00 91.31 74 ASN A CA 1
ATOM 588 C C . ASN A 1 74 ? -14.213 1.440 19.805 1.00 91.31 74 ASN A C 1
ATOM 590 O O . ASN A 1 74 ? -13.514 0.427 19.893 1.00 91.31 74 ASN A O 1
ATOM 594 N N . GLN A 1 75 ? -15.543 1.378 19.776 1.00 93.25 75 GLN A N 1
ATOM 595 C CA . GLN A 1 75 ? -16.285 0.129 19.903 1.00 93.25 75 GLN A CA 1
ATOM 596 C C . GLN A 1 75 ? -16.056 -0.811 18.710 1.00 93.25 75 GLN A C 1
ATOM 598 O O . GLN A 1 75 ? -16.039 -2.030 18.894 1.00 93.25 75 GLN A O 1
ATOM 603 N N . HIS A 1 76 ? -15.834 -0.272 17.509 1.00 95.69 76 HIS A N 1
ATOM 604 C CA . HIS A 1 76 ? -15.578 -1.085 16.322 1.00 95.69 76 HIS A CA 1
ATOM 605 C C . HIS A 1 76 ? -14.223 -1.780 16.417 1.00 95.69 76 HIS A C 1
ATOM 607 O O . HIS A 1 76 ? -14.153 -2.987 16.203 1.00 95.69 76 HIS A O 1
ATOM 613 N N . VAL A 1 77 ? -13.178 -1.066 16.848 1.00 93.50 77 VAL A N 1
ATOM 614 C CA . VAL A 1 77 ? -11.846 -1.652 17.081 1.00 93.50 77 VAL A CA 1
ATOM 615 C C . VAL A 1 77 ? -11.926 -2.778 18.114 1.00 93.50 77 VAL A C 1
ATOM 617 O O . VAL A 1 77 ? -11.435 -3.878 17.864 1.00 93.50 77 VAL A O 1
ATOM 620 N N . LYS A 1 78 ? -12.627 -2.556 19.238 1.00 91.50 78 LYS A N 1
ATOM 621 C CA . LYS A 1 78 ? -12.861 -3.605 20.252 1.00 91.50 78 LYS A CA 1
ATOM 622 C C . LYS A 1 78 ? -13.561 -4.826 19.673 1.00 91.50 78 LYS A C 1
ATOM 624 O O . LYS A 1 78 ? -13.146 -5.951 19.939 1.00 91.50 78 LYS A O 1
ATOM 629 N N . SER A 1 79 ? -14.629 -4.609 18.908 1.00 92.94 79 SER A N 1
ATOM 630 C CA . SER A 1 79 ? -15.402 -5.692 18.299 1.00 92.94 79 SER A CA 1
ATOM 631 C C . SER A 1 79 ? -14.551 -6.495 17.316 1.00 92.94 79 SER A C 1
ATOM 633 O O . SER A 1 79 ? -14.545 -7.725 17.375 1.00 92.94 79 SER A O 1
ATOM 635 N N . ILE A 1 80 ? -13.771 -5.809 16.478 1.00 93.19 80 ILE A N 1
ATOM 636 C CA . ILE A 1 80 ? -12.879 -6.431 15.499 1.00 93.19 80 ILE A CA 1
ATOM 637 C C . ILE A 1 80 ? -11.801 -7.253 16.205 1.00 93.19 80 ILE A C 1
ATOM 639 O O . ILE A 1 80 ? -11.645 -8.427 15.886 1.00 93.19 80 ILE A O 1
ATOM 643 N N . PHE A 1 81 ? -11.108 -6.712 17.209 1.00 89.69 81 PHE A N 1
ATOM 644 C CA . PHE A 1 81 ? -10.079 -7.473 17.926 1.00 89.69 81 PHE A CA 1
ATOM 645 C C . PHE A 1 81 ? -10.640 -8.613 18.764 1.00 89.69 81 PHE A C 1
ATOM 647 O O . PHE A 1 81 ? -10.049 -9.690 18.780 1.00 89.69 81 PHE A O 1
ATOM 654 N N . SER A 1 82 ? -11.803 -8.433 19.393 1.00 89.25 82 SER A N 1
ATOM 655 C CA . SER A 1 82 ? -12.470 -9.525 20.106 1.00 89.25 82 SER A CA 1
ATOM 656 C C . SER A 1 82 ? -12.846 -10.678 19.175 1.00 89.25 82 SER A C 1
ATOM 658 O O . SER A 1 82 ? -12.862 -11.824 19.617 1.00 89.25 82 SER A O 1
ATOM 660 N N . LYS A 1 83 ? -13.185 -10.382 17.917 1.00 90.81 83 LYS A N 1
ATOM 661 C CA . LYS A 1 83 ? -13.570 -11.382 16.917 1.00 90.81 83 LYS A CA 1
ATOM 662 C C . LYS A 1 83 ? -12.361 -12.018 16.228 1.00 90.81 83 LYS A C 1
ATOM 664 O O . LYS A 1 83 ? -12.369 -13.219 15.987 1.00 90.81 83 LYS A O 1
ATOM 669 N N . CYS A 1 84 ? -11.365 -11.213 15.873 1.00 89.69 84 CYS A N 1
ATOM 670 C CA . CYS A 1 84 ? -10.313 -11.594 14.932 1.00 89.69 84 CYS A CA 1
ATOM 671 C C . CYS A 1 84 ? -8.948 -11.839 15.579 1.00 89.69 84 CYS A C 1
ATOM 673 O O . CYS A 1 84 ? -8.111 -12.507 14.976 1.00 89.69 84 CYS A O 1
ATOM 675 N N . GLY A 1 85 ? -8.687 -11.292 16.770 1.00 83.69 85 GLY A N 1
ATOM 676 C CA . GLY A 1 85 ? -7.351 -11.306 17.364 1.00 83.69 85 GLY A CA 1
ATOM 677 C C . GLY A 1 85 ? -6.296 -10.762 16.392 1.00 83.69 85 GLY A C 1
ATOM 678 O O . GLY A 1 85 ? -6.390 -9.625 15.923 1.00 83.69 85 GLY A O 1
ATOM 679 N N . THR A 1 86 ? -5.305 -11.594 16.071 1.00 77.94 86 THR A N 1
ATOM 680 C CA . THR A 1 86 ? -4.200 -11.289 15.144 1.00 77.94 86 THR A CA 1
ATOM 681 C C . THR A 1 86 ? -4.463 -11.682 13.682 1.00 77.94 86 THR A C 1
ATOM 683 O O . THR A 1 86 ? -3.606 -11.429 12.828 1.00 77.94 86 THR A O 1
ATOM 686 N N . ASP A 1 87 ? -5.625 -12.268 13.357 1.00 86.88 87 ASP A N 1
ATOM 687 C CA . ASP A 1 87 ? -5.975 -12.657 11.986 1.00 86.88 87 ASP A CA 1
ATOM 688 C C . ASP A 1 87 ? -6.266 -11.421 11.119 1.00 86.88 87 ASP A C 1
ATOM 690 O O . ASP A 1 87 ? -7.319 -10.780 11.206 1.00 86.88 87 ASP A O 1
ATOM 694 N N . SER A 1 88 ? -5.311 -11.109 10.243 1.00 86.69 88 SER A N 1
ATOM 695 C CA . SER A 1 88 ? -5.376 -9.971 9.325 1.00 86.69 88 SER A CA 1
ATOM 696 C C . SER A 1 88 ? -6.486 -10.077 8.277 1.00 86.69 88 SER A C 1
ATOM 698 O O . SER A 1 88 ? -7.040 -9.046 7.893 1.00 86.69 88 SER A O 1
ATOM 700 N N . HIS A 1 89 ? -6.843 -11.283 7.825 1.00 90.69 89 HIS A N 1
ATOM 701 C CA . HIS A 1 89 ? -7.932 -11.460 6.861 1.00 90.69 89 HIS A CA 1
ATOM 702 C C . HIS A 1 89 ? -9.267 -11.188 7.547 1.00 90.69 89 HIS A C 1
ATOM 704 O O . HIS A 1 89 ? -10.058 -10.387 7.058 1.00 90.69 89 HIS A O 1
ATOM 710 N N . CYS A 1 90 ? -9.471 -11.753 8.743 1.00 94.25 90 CYS A N 1
ATOM 711 C CA . CYS A 1 90 ? -10.672 -11.487 9.536 1.00 94.25 90 CYS A CA 1
ATOM 712 C C . CYS A 1 90 ? -10.847 -9.990 9.836 1.00 94.25 90 CYS A C 1
ATOM 714 O O . CYS A 1 90 ? -11.963 -9.464 9.740 1.00 94.25 90 CYS A O 1
ATOM 716 N N . ALA A 1 91 ? -9.763 -9.291 10.195 1.00 93.69 91 ALA A N 1
ATOM 717 C CA . ALA A 1 91 ? -9.810 -7.854 10.454 1.00 93.69 91 ALA A CA 1
ATOM 718 C C . ALA A 1 91 ? -10.220 -7.067 9.197 1.00 93.69 91 ALA A C 1
ATOM 720 O O . ALA A 1 91 ? -11.109 -6.219 9.265 1.00 93.69 91 ALA A O 1
ATOM 721 N N . THR A 1 92 ? -9.646 -7.408 8.044 1.00 95.38 92 THR A N 1
ATOM 722 C CA . THR A 1 92 ? -9.938 -6.778 6.744 1.00 95.38 92 THR A CA 1
ATOM 723 C C . THR A 1 92 ? -11.378 -7.043 6.277 1.00 95.38 92 THR A C 1
ATOM 725 O O . THR A 1 92 ? -12.075 -6.128 5.831 1.00 95.38 92 THR A O 1
ATOM 728 N N . ASP A 1 93 ? -11.890 -8.261 6.468 1.00 96.25 93 ASP A N 1
ATOM 729 C CA . ASP A 1 93 ? -13.292 -8.609 6.192 1.00 96.25 93 ASP A CA 1
ATOM 730 C C . ASP A 1 93 ? -14.258 -7.857 7.116 1.00 96.25 93 ASP A C 1
ATOM 732 O O . ASP A 1 93 ? -15.346 -7.423 6.715 1.00 96.25 93 ASP A O 1
ATOM 736 N N . SER A 1 94 ? -13.860 -7.667 8.374 1.00 97.12 94 SER A N 1
ATOM 737 C CA . SER A 1 94 ? -14.651 -6.911 9.341 1.00 97.12 94 SER A CA 1
ATOM 738 C C . SER A 1 94 ? -14.663 -5.415 9.004 1.00 97.12 94 SER A C 1
ATOM 740 O O . SER A 1 94 ? -15.722 -4.798 9.096 1.00 97.12 94 SER A O 1
ATOM 742 N N . MET A 1 95 ? -13.556 -4.858 8.498 1.00 97.88 95 MET A N 1
ATOM 743 C CA . MET A 1 95 ? -13.513 -3.505 7.924 1.00 97.88 95 MET A CA 1
ATOM 744 C C . MET A 1 95 ? -14.409 -3.366 6.686 1.00 97.88 95 MET A C 1
ATOM 746 O O . MET A 1 95 ? -15.152 -2.394 6.565 1.00 97.88 95 MET A O 1
ATOM 750 N N . SER A 1 96 ? -14.427 -4.374 5.812 1.00 97.25 96 SER A N 1
ATOM 751 C CA . SER A 1 96 ? -15.324 -4.424 4.645 1.00 97.25 96 SER A CA 1
ATOM 752 C C . SER A 1 96 ? -16.803 -4.516 5.025 1.00 97.25 96 SER A C 1
ATOM 754 O O . SER A 1 96 ? -17.677 -4.056 4.294 1.00 97.25 96 SER A O 1
ATOM 756 N N . THR A 1 97 ? -17.110 -5.120 6.173 1.00 97.75 97 THR A N 1
ATOM 757 C CA . THR A 1 97 ? -18.472 -5.152 6.719 1.00 97.75 97 THR A CA 1
ATOM 758 C C . THR A 1 97 ? -18.840 -3.812 7.354 1.00 97.75 97 THR A C 1
ATOM 760 O O . THR A 1 97 ? -19.953 -3.324 7.157 1.00 97.75 97 THR A O 1
ATOM 763 N N . LEU A 1 98 ? -17.905 -3.201 8.087 1.00 97.88 98 LEU A N 1
ATOM 764 C CA . LEU A 1 98 ? -18.061 -1.880 8.693 1.00 97.88 98 LEU A CA 1
ATOM 765 C C . LEU A 1 98 ? -18.372 -0.818 7.632 1.00 97.88 98 LEU A C 1
ATOM 767 O O . LEU A 1 98 ? -19.316 -0.049 7.790 1.00 97.88 98 LEU A O 1
ATOM 771 N N . SER A 1 99 ? -17.643 -0.831 6.513 1.00 97.75 99 SER A N 1
ATOM 772 C CA . SER A 1 99 ? -17.779 0.164 5.444 1.00 97.75 99 SER A CA 1
ATOM 773 C C . SER A 1 99 ? -19.136 0.191 4.745 1.00 97.75 99 SER A C 1
ATOM 775 O O . SER A 1 99 ? -19.466 1.178 4.094 1.00 97.75 99 SER A O 1
ATOM 777 N N . ARG A 1 100 ? -19.940 -0.866 4.897 1.00 97.25 100 ARG A N 1
ATOM 778 C CA . ARG A 1 100 ? -21.304 -0.950 4.353 1.00 97.25 100 ARG A CA 1
ATOM 779 C C . ARG A 1 100 ? -22.361 -0.350 5.277 1.00 97.25 100 ARG A C 1
ATOM 781 O O . ARG A 1 100 ? -23.470 -0.098 4.820 1.00 97.25 100 ARG A O 1
ATOM 788 N N . ASN A 1 101 ? -22.042 -0.176 6.559 1.00 96.75 101 ASN A N 1
ATOM 789 C CA . ASN A 1 101 ? -23.016 0.163 7.599 1.00 96.75 101 ASN A CA 1
ATOM 790 C C . ASN A 1 101 ? -22.697 1.471 8.331 1.00 96.75 101 ASN A C 1
ATOM 792 O O . ASN A 1 101 ? -23.565 2.011 9.007 1.00 96.75 101 ASN A O 1
ATOM 796 N N . GLU A 1 102 ? -21.473 1.976 8.197 1.00 97.75 102 GLU A N 1
ATOM 797 C CA . GLU A 1 102 ? -20.987 3.142 8.927 1.00 97.75 102 GLU A CA 1
ATOM 798 C C . GLU A 1 102 ? -20.593 4.297 8.005 1.00 97.75 102 GLU A C 1
ATOM 800 O O . GLU A 1 102 ? -20.429 4.153 6.792 1.00 97.75 102 GLU A O 1
ATOM 805 N N . THR A 1 103 ? -20.414 5.476 8.602 1.00 97.75 103 THR A N 1
ATOM 806 C CA . THR A 1 103 ? -19.953 6.662 7.872 1.00 97.75 103 THR A CA 1
ATOM 807 C C . THR A 1 103 ? -18.496 6.527 7.428 1.00 97.75 103 THR A C 1
ATOM 809 O O . THR A 1 103 ? -17.695 5.846 8.070 1.00 97.75 103 THR A O 1
ATOM 812 N N . LYS A 1 104 ? -18.112 7.263 6.375 1.00 96.44 104 LYS A N 1
ATOM 813 C CA . LYS A 1 104 ? -16.715 7.330 5.916 1.00 96.44 104 LYS A CA 1
ATOM 814 C C . LYS A 1 104 ? -15.747 7.713 7.030 1.00 96.44 104 LYS A C 1
ATOM 816 O O . LYS A 1 104 ? -14.710 7.076 7.172 1.00 96.44 104 LYS A O 1
ATOM 821 N N . GLN A 1 105 ? -16.111 8.694 7.853 1.00 96.94 105 GLN A N 1
ATOM 822 C CA . GLN A 1 105 ? -15.281 9.113 8.979 1.00 96.94 105 GLN A CA 1
ATOM 823 C C . GLN A 1 105 ? -15.069 7.961 9.972 1.00 96.94 105 GLN A C 1
ATOM 825 O O . GLN A 1 105 ? -13.930 7.639 10.289 1.00 96.94 105 GLN A O 1
ATOM 830 N N . THR A 1 106 ? -16.140 7.263 10.365 1.00 97.81 106 THR A N 1
ATOM 831 C CA . THR A 1 106 ? -16.066 6.096 11.261 1.00 97.81 106 THR A CA 1
ATOM 832 C C . THR A 1 106 ? -15.152 4.996 10.710 1.00 97.81 106 THR A C 1
ATOM 834 O O . THR A 1 106 ? -14.367 4.406 11.455 1.00 97.81 106 THR A O 1
ATOM 837 N N . VAL A 1 107 ? -15.238 4.709 9.407 1.00 98.06 107 VAL A N 1
ATOM 838 C CA . VAL A 1 107 ? -14.416 3.684 8.745 1.00 98.06 107 VAL A CA 1
ATOM 839 C C . VAL A 1 107 ? -12.942 4.071 8.772 1.00 98.06 107 VAL A C 1
ATOM 841 O O . VAL A 1 107 ? -12.107 3.255 9.160 1.00 98.06 107 VAL A O 1
ATOM 844 N N . LEU A 1 108 ? -12.619 5.309 8.396 1.00 97.31 108 LEU A N 1
ATOM 845 C CA . LEU A 1 108 ? -11.238 5.787 8.353 1.00 97.31 108 LEU A CA 1
ATOM 846 C C . LEU A 1 108 ? -10.630 5.913 9.756 1.00 97.31 108 LEU A C 1
ATOM 848 O O . LEU A 1 108 ? -9.482 5.522 9.958 1.00 97.31 108 LEU A O 1
ATOM 852 N N . ASP A 1 109 ? -11.404 6.362 10.744 1.00 96.69 109 ASP A N 1
ATOM 853 C CA . ASP A 1 109 ? -10.962 6.411 12.142 1.00 96.69 109 ASP A CA 1
ATOM 854 C C . ASP A 1 109 ? -10.676 5.007 12.682 1.00 96.69 109 ASP A C 1
ATOM 856 O O . ASP A 1 109 ? -9.643 4.771 13.309 1.00 96.69 109 ASP A O 1
ATOM 860 N N . THR A 1 110 ? -11.548 4.044 12.371 1.00 97.06 110 THR A N 1
ATOM 861 C CA . THR A 1 110 ? -11.354 2.644 12.767 1.00 97.06 110 THR A CA 1
ATOM 862 C C . THR A 1 110 ? -10.132 2.030 12.082 1.00 97.06 110 THR A C 1
ATOM 864 O O . THR A 1 110 ? -9.346 1.353 12.741 1.00 97.06 110 THR A O 1
ATOM 867 N N . LEU A 1 111 ? -9.921 2.296 10.789 1.00 97.00 111 LEU A N 1
ATOM 868 C CA . LEU A 1 111 ? -8.738 1.847 10.048 1.00 97.00 111 LEU A CA 1
ATOM 869 C C . LEU A 1 111 ? -7.443 2.376 10.681 1.00 97.00 111 LEU A C 1
ATOM 871 O O . LEU A 1 111 ? -6.508 1.607 10.928 1.00 97.00 111 LEU A O 1
ATOM 875 N N . ASN A 1 112 ? -7.401 3.680 10.957 1.00 95.38 112 ASN A N 1
ATOM 876 C CA . ASN A 1 112 ? -6.247 4.349 11.552 1.00 95.38 112 ASN A CA 1
ATOM 877 C C . ASN A 1 112 ? -5.927 3.785 12.938 1.00 95.38 112 ASN A C 1
ATOM 879 O O . ASN A 1 112 ? -4.762 3.549 13.266 1.00 95.38 112 ASN A O 1
ATOM 883 N N . GLU A 1 113 ? -6.954 3.540 13.747 1.00 93.94 113 GLU A N 1
ATOM 884 C CA . GLU A 1 113 ? -6.790 3.029 15.101 1.00 93.94 113 GLU A CA 1
ATOM 885 C C . GLU A 1 113 ? -6.395 1.548 15.127 1.00 93.94 113 GLU A C 1
ATOM 887 O O . GLU A 1 113 ? -5.492 1.182 15.881 1.00 93.94 113 GLU A O 1
ATOM 892 N N . ILE A 1 114 ? -6.963 0.702 14.258 1.00 93.12 114 ILE A N 1
ATOM 893 C CA . ILE A 1 114 ? -6.508 -0.690 14.093 1.00 93.12 114 ILE A CA 1
ATOM 894 C C . ILE A 1 114 ? -5.036 -0.717 13.680 1.00 93.12 114 ILE A C 1
ATOM 896 O O . ILE A 1 114 ? -4.240 -1.434 14.286 1.00 93.12 114 ILE A O 1
ATOM 900 N N . THR A 1 115 ? -4.657 0.091 12.688 1.00 92.81 115 THR A N 1
ATOM 901 C CA . THR A 1 115 ? -3.270 0.156 12.207 1.00 92.81 115 THR A CA 1
ATOM 902 C C . THR A 1 115 ? -2.326 0.623 13.320 1.00 92.81 115 THR A C 1
ATOM 904 O O . THR A 1 115 ? -1.279 0.016 13.539 1.00 92.81 115 THR A O 1
ATOM 907 N N . ALA A 1 116 ? -2.715 1.642 14.094 1.00 91.44 116 ALA A N 1
ATOM 908 C CA . ALA A 1 116 ? -1.948 2.111 15.249 1.00 91.44 116 ALA A CA 1
ATOM 909 C C . ALA A 1 116 ? -1.829 1.062 16.363 1.00 91.44 116 ALA A C 1
ATOM 911 O O . ALA A 1 116 ? -0.778 0.939 16.991 1.00 91.44 116 ALA A O 1
ATOM 912 N N . SER A 1 117 ? -2.883 0.282 16.591 1.00 89.19 117 SER A N 1
ATOM 913 C CA . SER A 1 117 ? -2.866 -0.824 17.549 1.00 89.19 117 SER A CA 1
ATOM 914 C C . SER A 1 117 ? -1.875 -1.898 17.118 1.00 89.19 117 SER A C 1
ATOM 916 O O . SER A 1 117 ? -1.080 -2.383 17.925 1.00 89.19 117 SER A O 1
ATOM 918 N N . TYR A 1 118 ? -1.891 -2.250 15.832 1.00 88.69 118 TYR A N 1
ATOM 919 C CA . TYR A 1 118 ? -0.981 -3.238 15.284 1.00 88.69 118 TYR A CA 1
ATOM 920 C C . TYR A 1 118 ? 0.478 -2.783 15.318 1.00 88.69 118 TYR A C 1
ATOM 922 O O . TYR A 1 118 ? 1.350 -3.602 15.599 1.00 88.69 118 TYR A O 1
ATOM 930 N N . ASP A 1 119 ? 0.751 -1.492 15.134 1.00 89.12 119 ASP A N 1
ATOM 931 C CA . ASP A 1 119 ? 2.106 -0.925 15.187 1.00 89.12 119 ASP A CA 1
ATOM 932 C C . ASP A 1 119 ? 2.836 -1.219 16.513 1.00 89.12 119 ASP A C 1
ATOM 934 O O . ASP A 1 119 ? 4.056 -1.386 16.548 1.00 89.12 119 ASP A O 1
ATOM 938 N N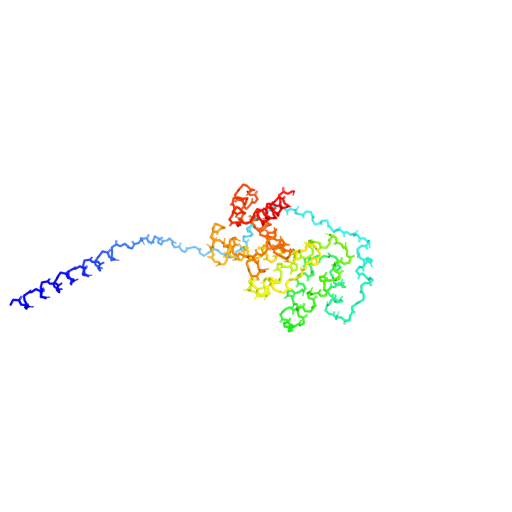 . THR A 1 120 ? 2.093 -1.430 17.608 1.00 83.69 120 THR A N 1
ATOM 939 C CA . THR A 1 120 ? 2.653 -1.850 18.910 1.00 83.69 120 THR A CA 1
ATOM 940 C C . THR A 1 120 ? 3.357 -3.220 18.875 1.00 83.69 120 THR A C 1
ATOM 942 O O . THR A 1 120 ? 4.150 -3.552 19.772 1.00 83.69 120 THR A O 1
ATOM 945 N N . MET A 1 121 ? 3.098 -4.020 17.835 1.00 80.50 121 MET A N 1
ATOM 946 C CA . MET A 1 121 ? 3.729 -5.313 17.555 1.00 80.50 121 MET A CA 1
ATOM 947 C C . MET A 1 121 ? 5.056 -5.178 16.783 1.00 80.50 121 MET A C 1
ATOM 949 O O . MET A 1 121 ? 5.744 -6.181 16.578 1.00 80.50 121 MET A O 1
ATOM 953 N N . GLY A 1 122 ? 5.447 -3.963 16.383 1.00 80.56 122 GLY A N 1
ATOM 954 C CA . GLY A 1 122 ? 6.645 -3.701 15.583 1.00 80.56 122 GLY A CA 1
ATOM 955 C C . GLY A 1 122 ? 6.528 -4.257 14.162 1.00 80.56 122 GLY A C 1
ATOM 956 O O . GLY A 1 122 ? 5.437 -4.369 13.619 1.00 80.56 122 GLY A O 1
ATOM 957 N N . MET A 1 123 ? 7.644 -4.674 13.554 1.00 75.69 123 MET A N 1
ATOM 958 C CA . MET A 1 123 ? 7.676 -5.132 12.149 1.00 75.69 123 MET A CA 1
ATOM 959 C C . MET A 1 123 ? 6.764 -6.324 11.826 1.00 75.69 123 MET A C 1
ATOM 961 O O . MET A 1 123 ? 6.511 -6.614 10.662 1.00 75.69 123 MET A O 1
ATOM 965 N N . LEU A 1 124 ? 6.242 -7.013 12.834 1.00 80.81 124 LEU A N 1
ATOM 966 C CA . LEU A 1 124 ? 5.358 -8.157 12.643 1.00 80.81 124 LEU A CA 1
ATOM 967 C C . LEU A 1 124 ? 3.933 -7.766 12.267 1.00 80.81 124 LEU A C 1
ATOM 969 O O . LEU A 1 124 ? 3.188 -8.637 11.834 1.00 80.81 124 LEU A O 1
ATOM 973 N N . CYS A 1 125 ? 3.575 -6.481 12.368 1.00 90.94 125 CYS A N 1
ATOM 974 C CA . CYS A 1 125 ? 2.317 -5.978 11.831 1.00 90.94 125 CYS A CA 1
ATOM 975 C C . CYS A 1 125 ? 2.336 -5.677 10.327 1.00 90.94 125 CYS A C 1
ATOM 977 O O . CYS A 1 125 ? 1.324 -5.245 9.776 1.00 90.94 125 CYS A O 1
ATOM 979 N N . HIS A 1 126 ? 3.470 -5.879 9.651 1.00 93.19 126 HIS A N 1
ATOM 980 C CA . HIS A 1 126 ? 3.626 -5.515 8.245 1.00 93.19 126 HIS A CA 1
ATOM 981 C C . HIS A 1 126 ? 2.568 -6.162 7.340 1.00 93.19 126 HIS A C 1
ATOM 983 O O . HIS A 1 126 ? 1.913 -5.482 6.551 1.00 93.19 126 HIS A O 1
ATOM 989 N N . ASN A 1 127 ? 2.331 -7.465 7.520 1.00 91.31 127 ASN A N 1
ATOM 990 C CA . ASN A 1 127 ? 1.344 -8.209 6.737 1.00 91.31 127 ASN A CA 1
ATOM 991 C C . ASN A 1 127 ? -0.099 -7.780 7.053 1.00 91.31 127 ASN A C 1
ATOM 993 O O . ASN A 1 127 ? -0.943 -7.740 6.162 1.00 91.31 127 ASN A O 1
ATOM 997 N N . GLN A 1 128 ? -0.390 -7.425 8.306 1.00 92.50 128 GLN A N 1
ATOM 998 C CA . GLN A 1 128 ? -1.682 -6.878 8.716 1.00 92.50 128 GLN A CA 1
ATOM 999 C C . GLN A 1 128 ? -1.937 -5.551 7.994 1.00 92.50 128 GLN A C 1
ATOM 1001 O O . GLN A 1 128 ? -2.999 -5.366 7.404 1.00 92.50 128 GLN A O 1
ATOM 1006 N N . ALA A 1 129 ? -0.945 -4.659 7.985 1.00 95.94 129 ALA A N 1
ATOM 1007 C CA . ALA A 1 129 ? -1.034 -3.385 7.286 1.00 95.94 129 ALA A CA 1
ATOM 1008 C C . ALA A 1 129 ? -1.128 -3.556 5.759 1.00 95.94 129 ALA A C 1
ATOM 1010 O O . ALA A 1 129 ? -1.864 -2.804 5.129 1.00 95.94 129 ALA A O 1
ATOM 1011 N N . HIS A 1 130 ? -0.483 -4.572 5.165 1.00 96.19 130 HIS A N 1
ATOM 1012 C CA . HIS A 1 130 ? -0.698 -4.937 3.755 1.00 96.19 130 HIS A CA 1
ATOM 1013 C C . HIS A 1 130 ? -2.185 -5.168 3.451 1.00 96.19 130 HIS A C 1
ATOM 1015 O O . HIS A 1 130 ? -2.721 -4.554 2.535 1.00 96.19 130 HIS A O 1
ATOM 1021 N N . HIS A 1 131 ? -2.873 -6.023 4.212 1.00 96.69 131 HIS A N 1
ATOM 1022 C CA . HIS A 1 131 ? -4.286 -6.317 3.937 1.00 96.69 131 HIS A CA 1
ATOM 1023 C C . HIS A 1 131 ? -5.202 -5.114 4.200 1.00 96.69 131 HIS A C 1
ATOM 1025 O O . HIS A 1 131 ? -6.114 -4.846 3.418 1.00 96.69 131 HIS A O 1
ATOM 1031 N N . LEU A 1 132 ? -4.917 -4.327 5.240 1.00 97.75 132 LEU A N 1
ATOM 1032 C CA . LEU A 1 132 ? -5.639 -3.080 5.498 1.00 97.75 132 LEU A CA 1
ATOM 1033 C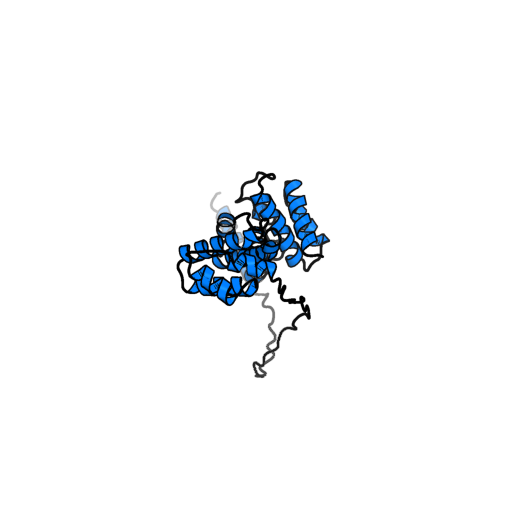 C . LEU A 1 132 ? -5.445 -2.045 4.378 1.00 97.75 132 LEU A C 1
ATOM 1035 O O . LEU A 1 132 ? -6.380 -1.316 4.056 1.00 97.75 132 LEU A O 1
ATOM 1039 N N . GLY A 1 133 ? -4.266 -2.006 3.751 1.00 98.19 133 GLY A N 1
ATOM 1040 C CA . GLY A 1 133 ? -3.990 -1.162 2.589 1.00 98.19 133 GLY A CA 1
ATOM 1041 C C . GLY A 1 133 ? -4.761 -1.603 1.345 1.00 98.19 133 GLY A C 1
ATOM 1042 O O . GLY A 1 133 ? -5.310 -0.768 0.630 1.00 98.19 133 GLY A O 1
ATOM 1043 N N . GLU A 1 134 ? -4.864 -2.916 1.115 1.00 97.94 134 GLU A N 1
ATOM 1044 C CA . GLU A 1 134 ? -5.696 -3.462 0.035 1.00 97.94 134 GLU A CA 1
ATOM 1045 C C . GLU A 1 134 ? -7.171 -3.076 0.229 1.00 97.94 134 GLU A C 1
ATOM 1047 O O . GLU A 1 134 ? -7.817 -2.617 -0.714 1.00 97.94 134 GLU A O 1
ATOM 1052 N N . PHE A 1 135 ? -7.683 -3.184 1.462 1.00 98.19 135 PHE A N 1
ATOM 1053 C CA . PHE A 1 135 ? -9.017 -2.691 1.809 1.00 98.19 135 PHE A CA 1
ATOM 1054 C C . PHE A 1 135 ? -9.159 -1.188 1.568 1.00 98.19 135 PHE A C 1
ATOM 1056 O O . PHE A 1 135 ? -10.154 -0.774 0.980 1.00 98.19 135 PHE A O 1
ATOM 1063 N N . LEU A 1 136 ? -8.189 -0.373 1.996 1.00 98.50 136 LEU A N 1
ATOM 1064 C CA . LEU A 1 136 ? -8.261 1.081 1.859 1.00 98.50 136 LEU A CA 1
ATOM 1065 C C . LEU A 1 136 ? -8.385 1.503 0.391 1.00 98.50 136 LEU A C 1
ATOM 1067 O O . LEU A 1 136 ? -9.242 2.322 0.073 1.00 98.50 136 LEU A O 1
ATOM 1071 N N . TYR A 1 137 ? -7.604 0.909 -0.514 1.00 98.31 137 TYR A N 1
ATOM 1072 C CA . TYR A 1 137 ? -7.762 1.192 -1.940 1.00 98.31 137 TYR A CA 1
ATOM 1073 C C . TYR A 1 137 ? -9.137 0.755 -2.462 1.00 98.31 137 TYR A C 1
ATOM 1075 O O . TYR A 1 137 ? -9.825 1.557 -3.092 1.00 98.31 137 TYR A O 1
ATOM 1083 N N . GLY A 1 138 ? -9.578 -0.470 -2.151 1.00 96.81 138 GLY A N 1
ATOM 1084 C CA . GLY A 1 138 ? -10.897 -0.957 -2.569 1.00 96.81 138 GLY A CA 1
ATOM 1085 C C . GLY A 1 138 ? -12.060 -0.125 -2.010 1.00 96.81 138 GLY A C 1
ATOM 1086 O O . GLY A 1 138 ? -13.095 0.007 -2.657 1.00 96.81 138 GLY A O 1
ATOM 1087 N N . TYR A 1 139 ? -11.882 0.465 -0.827 1.00 97.50 139 TYR A N 1
ATOM 1088 C CA . TYR A 1 139 ? -12.854 1.347 -0.189 1.00 97.50 139 TYR A CA 1
ATOM 1089 C C . TYR A 1 139 ? -12.872 2.752 -0.804 1.00 97.50 139 TYR A C 1
ATOM 1091 O O . TYR A 1 139 ? -13.947 3.287 -1.070 1.00 97.50 139 TYR A O 1
ATOM 1099 N N . SER A 1 140 ? -11.702 3.349 -1.038 1.00 96.31 140 SER A N 1
ATOM 1100 C CA . SER A 1 140 ? -11.595 4.680 -1.643 1.00 96.31 140 SER A CA 1
ATOM 1101 C C . SER A 1 140 ? -11.931 4.676 -3.136 1.00 96.31 140 SER A C 1
ATOM 1103 O O . SER A 1 140 ? -12.397 5.687 -3.652 1.00 96.31 140 SER A O 1
ATOM 1105 N N . GLY A 1 141 ? -11.669 3.574 -3.850 1.00 94.00 141 GLY A N 1
ATOM 1106 C CA . GLY A 1 141 ? -11.854 3.471 -5.304 1.00 94.00 141 GLY A CA 1
ATOM 1107 C C . GLY A 1 141 ? -10.979 4.438 -6.112 1.00 94.00 141 GLY A C 1
ATOM 1108 O O . GLY A 1 141 ? -11.204 4.646 -7.301 1.00 94.00 141 GLY A O 1
ATOM 1109 N N . ASN A 1 142 ? -10.004 5.076 -5.462 1.00 95.38 142 ASN A N 1
ATOM 1110 C CA . ASN A 1 142 ? -9.167 6.113 -6.035 1.00 95.38 142 ASN A CA 1
ATOM 1111 C C . ASN A 1 142 ? -7.765 6.037 -5.420 1.00 95.38 142 ASN A C 1
ATOM 1113 O O . ASN A 1 142 ? -7.607 6.127 -4.200 1.00 95.38 142 ASN A O 1
ATOM 1117 N N . LEU A 1 143 ? -6.750 5.889 -6.276 1.00 96.81 143 LEU A N 1
ATOM 1118 C CA . LEU A 1 143 ? -5.359 5.737 -5.847 1.00 96.81 143 LEU A CA 1
ATOM 1119 C C . LEU A 1 143 ? -4.864 6.964 -5.071 1.00 96.81 143 LEU A C 1
ATOM 1121 O O . LEU A 1 143 ? -4.281 6.822 -4.000 1.00 96.81 143 LEU A O 1
ATOM 1125 N N . THR A 1 144 ? -5.130 8.166 -5.587 1.00 96.69 144 THR A N 1
ATOM 1126 C CA . THR A 1 144 ? -4.741 9.426 -4.944 1.00 96.69 144 THR A CA 1
ATOM 1127 C C . THR A 1 144 ? -5.335 9.545 -3.547 1.00 96.69 144 THR A C 1
ATOM 1129 O O . THR A 1 144 ? -4.607 9.837 -2.602 1.00 96.69 144 THR A O 1
ATOM 1132 N N . GLU A 1 145 ? -6.632 9.290 -3.397 1.00 97.31 145 GLU A N 1
ATOM 1133 C CA . GLU A 1 145 ? -7.296 9.350 -2.099 1.00 97.31 145 GLU A CA 1
ATOM 1134 C C . GLU A 1 145 ? -6.681 8.348 -1.111 1.00 97.31 145 GLU A C 1
ATOM 1136 O O . GLU A 1 145 ? -6.299 8.732 -0.006 1.00 97.31 145 GLU A O 1
ATOM 1141 N N . ALA A 1 146 ? -6.521 7.087 -1.521 1.00 98.19 146 ALA A N 1
ATOM 1142 C CA . ALA A 1 146 ? -5.968 6.043 -0.663 1.00 98.19 146 ALA A CA 1
ATOM 1143 C C . ALA A 1 146 ? -4.535 6.370 -0.203 1.00 98.19 146 ALA A C 1
ATOM 1145 O O . ALA A 1 146 ? -4.222 6.250 0.982 1.00 98.19 146 ALA A O 1
ATOM 1146 N N . LEU A 1 147 ? -3.672 6.832 -1.116 1.00 98.06 147 LEU A N 1
ATOM 1147 C CA . LEU A 1 147 ? -2.285 7.197 -0.804 1.00 98.06 147 LEU A CA 1
ATOM 1148 C C . LEU A 1 147 ? -2.181 8.407 0.137 1.00 98.06 147 LEU A C 1
ATOM 1150 O O . LEU A 1 147 ? -1.247 8.467 0.936 1.00 98.06 147 LEU A O 1
ATOM 1154 N N . LEU A 1 148 ? -3.122 9.354 0.061 1.00 96.81 148 LEU A N 1
ATOM 1155 C CA . LEU A 1 148 ? -3.169 10.514 0.960 1.00 96.81 148 LEU A CA 1
ATOM 1156 C C . LEU A 1 148 ? -3.715 10.171 2.354 1.00 96.81 148 LEU A C 1
ATOM 1158 O O . LEU A 1 148 ? -3.379 10.858 3.316 1.00 96.81 148 LEU A O 1
ATOM 1162 N N . ILE A 1 149 ? -4.545 9.131 2.467 1.00 97.12 149 ILE A N 1
ATOM 1163 C CA . ILE A 1 149 ? -5.051 8.621 3.751 1.00 97.12 149 ILE A CA 1
ATOM 1164 C C . ILE A 1 149 ? -4.006 7.746 4.455 1.00 97.12 149 ILE A C 1
ATOM 1166 O O . ILE A 1 149 ? -3.938 7.742 5.683 1.00 97.12 149 ILE A O 1
ATOM 1170 N N . ALA A 1 150 ? -3.219 6.987 3.691 1.00 97.19 150 ALA A N 1
ATOM 1171 C CA . ALA A 1 150 ? -2.273 6.019 4.226 1.00 97.19 150 ALA A CA 1
ATOM 1172 C C . ALA A 1 150 ? -1.235 6.641 5.173 1.00 97.19 150 ALA A C 1
ATOM 1174 O O . ALA A 1 150 ? -0.774 7.768 4.991 1.00 97.19 150 ALA A O 1
ATOM 1175 N N . ASP A 1 151 ? -0.816 5.848 6.159 1.00 92.31 151 ASP A N 1
ATOM 1176 C CA . ASP A 1 151 ? 0.259 6.188 7.080 1.00 92.31 151 ASP A CA 1
ATOM 1177 C C . ASP A 1 151 ? 1.447 5.220 6.958 1.00 92.31 151 ASP A C 1
ATOM 1179 O O . ASP A 1 151 ? 1.386 4.176 6.305 1.00 92.31 151 ASP A O 1
ATOM 1183 N N . ARG A 1 152 ? 2.567 5.588 7.590 1.00 93.56 152 ARG A N 1
ATOM 1184 C CA . ARG A 1 152 ? 3.820 4.824 7.528 1.00 93.56 152 ARG A CA 1
ATOM 1185 C C . ARG A 1 152 ? 3.982 3.781 8.639 1.00 93.56 152 ARG A C 1
ATOM 1187 O O . ARG A 1 152 ? 5.075 3.225 8.786 1.00 93.56 152 ARG A O 1
ATOM 1194 N N . LYS A 1 153 ? 2.952 3.540 9.453 1.00 93.88 153 LYS A N 1
ATOM 1195 C CA . LYS A 1 153 ? 3.008 2.531 10.516 1.00 93.88 153 LYS A CA 1
ATOM 1196 C C . LYS A 1 153 ? 3.213 1.149 9.906 1.00 93.88 153 LYS A C 1
ATOM 1198 O O . LYS A 1 153 ? 2.999 0.935 8.711 1.00 93.88 153 LYS A O 1
ATOM 1203 N N . CYS A 1 154 ? 3.690 0.211 10.716 1.00 94.19 154 CYS A N 1
ATOM 1204 C CA . CYS A 1 154 ? 3.962 -1.152 10.267 1.00 94.19 154 CYS A CA 1
ATOM 1205 C C . CYS A 1 154 ? 4.925 -1.224 9.071 1.00 94.19 154 CYS A C 1
ATOM 1207 O O . CYS A 1 154 ? 4.795 -2.088 8.201 1.00 94.19 154 CYS A O 1
ATOM 1209 N N . GLY A 1 155 ? 5.888 -0.296 9.016 1.00 92.50 155 GLY A N 1
ATOM 1210 C CA . GLY A 1 155 ? 6.864 -0.213 7.931 1.00 92.50 155 GLY A CA 1
ATOM 1211 C C . GLY A 1 155 ? 6.216 0.042 6.571 1.00 92.50 155 GLY A C 1
ATOM 1212 O O . GLY A 1 155 ? 6.551 -0.648 5.617 1.00 92.50 155 GLY A O 1
ATOM 1213 N N . GLY A 1 156 ? 5.241 0.955 6.507 1.00 95.38 156 GLY A N 1
ATOM 1214 C CA . GLY A 1 156 ? 4.620 1.362 5.245 1.00 95.38 156 GLY A CA 1
ATOM 1215 C C . GLY A 1 156 ? 3.622 0.369 4.650 1.00 95.38 156 GLY A C 1
ATOM 1216 O O . GLY A 1 156 ? 3.216 0.538 3.503 1.00 95.38 156 GLY A O 1
ATOM 1217 N N . GLY A 1 157 ? 3.192 -0.647 5.405 1.00 96.56 157 GLY A N 1
ATOM 1218 C CA . GLY A 1 157 ? 2.396 -1.744 4.850 1.00 96.56 157 GLY A CA 1
ATOM 1219 C C . GLY A 1 157 ? 1.082 -1.315 4.179 1.00 96.56 157 GLY A C 1
ATOM 1220 O O . GLY A 1 157 ? 0.677 -1.950 3.208 1.00 96.56 157 GLY A O 1
ATOM 1221 N N . LEU A 1 158 ? 0.459 -0.210 4.615 1.00 98.06 158 LEU A N 1
ATOM 1222 C CA . LEU A 1 158 ? -0.723 0.347 3.942 1.00 98.06 158 LEU A CA 1
ATOM 1223 C C . LEU A 1 158 ? -0.417 0.736 2.488 1.00 98.06 158 LEU A C 1
ATOM 1225 O O . LEU A 1 158 ? -1.162 0.352 1.590 1.00 98.06 158 LEU A O 1
ATOM 1229 N N . TYR A 1 159 ? 0.696 1.435 2.239 1.00 98.50 159 TYR A N 1
ATOM 1230 C CA . TYR A 1 159 ? 1.111 1.821 0.885 1.00 98.50 159 TYR A CA 1
ATOM 1231 C C . TYR A 1 159 ? 1.296 0.598 -0.010 1.00 98.50 159 TYR A C 1
ATOM 1233 O O . TYR A 1 159 ? 0.841 0.580 -1.150 1.00 98.50 159 TYR A O 1
ATOM 1241 N N . HIS A 1 160 ? 1.908 -0.460 0.518 1.00 98.12 160 HIS A N 1
ATOM 1242 C CA . HIS A 1 160 ? 2.138 -1.681 -0.246 1.00 98.12 160 HIS A CA 1
ATOM 1243 C C . HIS A 1 160 ? 0.824 -2.383 -0.600 1.00 98.12 160 HIS A C 1
ATOM 1245 O O . HIS A 1 160 ? 0.632 -2.808 -1.738 1.00 98.12 160 HIS A O 1
ATOM 1251 N N . GLY A 1 161 ? -0.101 -2.472 0.359 1.00 97.88 161 GLY A N 1
ATOM 1252 C CA . GLY A 1 161 ? -1.445 -2.995 0.134 1.00 97.88 161 GLY A CA 1
ATOM 1253 C C . GLY A 1 161 ? -2.217 -2.224 -0.933 1.00 97.88 161 GLY A C 1
ATOM 1254 O O . GLY A 1 161 ? -2.777 -2.828 -1.848 1.00 97.88 161 GLY A O 1
ATOM 1255 N N . ILE A 1 162 ? -2.182 -0.890 -0.853 1.00 98.62 162 ILE A N 1
ATOM 1256 C CA . ILE A 1 162 ? -2.816 0.002 -1.830 1.00 98.62 162 ILE A CA 1
ATOM 1257 C C . ILE A 1 162 ? -2.288 -0.286 -3.232 1.00 98.62 162 ILE A C 1
ATOM 1259 O O . ILE A 1 162 ? -3.082 -0.528 -4.137 1.00 98.62 162 ILE A O 1
ATOM 1263 N N . MET A 1 163 ? -0.963 -0.323 -3.408 1.00 98.44 163 MET A N 1
ATOM 1264 C CA . MET A 1 163 ? -0.361 -0.544 -4.725 1.00 98.44 163 MET A CA 1
ATOM 1265 C C . MET A 1 163 ? -0.710 -1.917 -5.299 1.00 98.44 163 MET A C 1
ATOM 1267 O O . MET A 1 163 ? -1.010 -2.027 -6.486 1.00 98.44 163 MET A O 1
ATOM 1271 N N . LYS A 1 164 ? -0.732 -2.966 -4.471 1.00 97.00 164 LYS A N 1
ATOM 1272 C CA . LYS A 1 164 ? -1.134 -4.302 -4.926 1.00 97.00 164 LYS A CA 1
ATOM 1273 C C . LYS A 1 164 ? -2.582 -4.335 -5.403 1.00 97.00 164 LYS A C 1
ATOM 1275 O O . LYS A 1 164 ? -2.847 -4.887 -6.467 1.00 97.00 164 LYS A O 1
ATOM 1280 N N . ASN A 1 165 ? -3.508 -3.752 -4.641 1.00 96.81 165 ASN A N 1
ATOM 1281 C CA . ASN A 1 165 ? -4.921 -3.754 -5.018 1.00 96.81 165 ASN A CA 1
ATOM 1282 C C . ASN A 1 165 ? -5.192 -2.840 -6.225 1.00 96.81 165 ASN A C 1
ATOM 1284 O O . ASN A 1 165 ? -5.956 -3.227 -7.106 1.00 96.81 165 ASN A O 1
ATOM 1288 N N . TYR A 1 166 ? -4.490 -1.704 -6.321 1.00 97.12 166 TYR A N 1
ATOM 1289 C CA . TYR A 1 166 ? -4.498 -0.838 -7.500 1.00 97.12 166 TYR A CA 1
ATOM 1290 C C . TYR A 1 166 ? -4.152 -1.626 -8.762 1.00 97.12 166 TYR A C 1
ATOM 1292 O O . TYR A 1 166 ? -5.021 -1.826 -9.603 1.00 97.12 166 TYR A O 1
ATOM 1300 N N . PHE A 1 167 ? -2.945 -2.191 -8.853 1.00 95.94 167 PHE A N 1
ATOM 1301 C CA . PHE A 1 167 ? -2.536 -2.956 -10.038 1.00 95.94 167 PHE A CA 1
ATOM 1302 C C . PHE A 1 167 ? -3.483 -4.122 -10.325 1.00 95.94 167 PHE A C 1
ATOM 1304 O O . PHE A 1 167 ? -3.807 -4.394 -11.478 1.00 95.94 167 PHE A O 1
ATOM 1311 N N . GLN A 1 168 ? -3.954 -4.806 -9.281 1.00 94.00 168 GLN A N 1
ATOM 1312 C CA . GLN A 1 168 ? -4.878 -5.917 -9.450 1.00 94.00 168 GLN A CA 1
ATOM 1313 C C . GLN A 1 168 ? -6.212 -5.480 -10.075 1.00 94.00 168 GLN A C 1
ATOM 1315 O O . GLN A 1 168 ? -6.749 -6.192 -10.926 1.00 94.00 168 GLN A O 1
ATOM 1320 N N . THR A 1 169 ? -6.727 -4.323 -9.663 1.00 93.38 169 THR A N 1
ATOM 1321 C CA . THR A 1 169 ? -7.968 -3.725 -10.169 1.00 93.38 169 THR A CA 1
ATOM 1322 C C . THR A 1 169 ? -7.813 -3.291 -11.623 1.00 93.38 169 THR A C 1
ATOM 1324 O O . THR A 1 169 ? -8.666 -3.642 -12.439 1.00 93.38 169 THR A O 1
ATOM 1327 N N . GLU A 1 170 ? -6.703 -2.636 -11.971 1.00 91.50 170 GLU A N 1
ATOM 1328 C CA . GLU A 1 170 ? -6.401 -2.220 -13.349 1.00 91.50 170 GLU A CA 1
ATOM 1329 C C . GLU A 1 170 ? -6.377 -3.427 -14.305 1.00 91.50 170 GLU A C 1
ATOM 1331 O O . GLU A 1 170 ? -7.012 -3.425 -15.362 1.00 91.50 170 GLU A O 1
ATOM 1336 N N . LEU A 1 171 ? -5.711 -4.518 -13.907 1.00 90.56 171 LEU A N 1
ATOM 1337 C CA . LEU A 1 171 ? -5.637 -5.741 -14.714 1.00 90.56 171 LEU A CA 1
ATOM 1338 C C . LEU A 1 171 ? -7.007 -6.404 -14.915 1.00 90.56 171 LEU A C 1
ATOM 1340 O O . LEU A 1 171 ? -7.307 -6.889 -16.008 1.00 90.56 171 LEU A O 1
ATOM 1344 N N . PHE A 1 172 ? -7.842 -6.456 -13.872 1.00 88.06 172 PHE A N 1
ATOM 1345 C CA . PHE A 1 172 ? -9.130 -7.150 -13.938 1.00 88.06 172 PHE A CA 1
ATOM 1346 C C . PHE A 1 172 ? -10.226 -6.338 -14.625 1.00 88.06 172 PHE A C 1
ATOM 1348 O O . PHE A 1 172 ? -10.930 -6.869 -15.487 1.00 88.06 172 PHE A O 1
ATOM 1355 N N . PHE A 1 173 ? -10.416 -5.082 -14.223 1.00 81.00 173 PHE A N 1
ATOM 1356 C CA . PHE A 1 173 ? -11.575 -4.292 -14.638 1.00 81.00 173 PHE A CA 1
ATOM 1357 C C . PHE A 1 173 ? -11.311 -3.490 -15.903 1.00 81.00 173 PHE A C 1
ATOM 1359 O O . PHE A 1 173 ? -12.188 -3.413 -16.764 1.00 81.00 173 PHE A O 1
ATOM 1366 N N . GLU A 1 174 ? -10.100 -2.960 -16.063 1.00 74.81 174 GLU A N 1
ATOM 1367 C CA . GLU A 1 174 ? -9.758 -2.171 -17.247 1.00 74.81 174 GLU A CA 1
ATOM 1368 C C . GLU A 1 174 ? -9.278 -3.043 -18.412 1.00 74.81 174 GLU A C 1
ATOM 1370 O O . GLU A 1 174 ? -9.025 -2.540 -19.507 1.00 74.81 174 GLU A O 1
ATOM 1375 N N . LYS A 1 175 ? -9.173 -4.368 -18.198 1.00 69.31 175 LYS A N 1
ATOM 1376 C CA . LYS A 1 175 ? -8.535 -5.318 -19.128 1.00 69.31 175 LYS A CA 1
ATOM 1377 C C . LYS A 1 175 ? -7.154 -4.819 -19.565 1.00 69.31 175 LYS A C 1
ATOM 1379 O O . LYS A 1 175 ? -6.726 -5.065 -20.696 1.00 69.31 175 LYS A O 1
ATOM 1384 N N . ALA A 1 176 ? -6.489 -4.084 -18.674 1.00 76.25 176 ALA A N 1
ATOM 1385 C CA . ALA A 1 176 ? -5.169 -3.549 -18.907 1.00 76.25 176 ALA A CA 1
ATOM 1386 C C . ALA A 1 176 ? -4.167 -4.701 -19.012 1.00 76.25 176 ALA A C 1
ATOM 1388 O O . ALA A 1 176 ? -4.307 -5.747 -18.373 1.00 76.25 176 ALA A O 1
ATOM 1389 N N . ASN A 1 177 ? -3.124 -4.491 -19.807 1.00 85.25 177 ASN A N 1
ATOM 1390 C CA . ASN A 1 177 ? -1.917 -5.294 -19.692 1.00 85.25 177 ASN A CA 1
ATOM 1391 C C . ASN A 1 177 ? -1.081 -4.700 -18.540 1.00 85.25 177 ASN A C 1
ATOM 1393 O O . ASN A 1 177 ? -1.087 -3.490 -18.323 1.00 85.25 177 ASN A O 1
ATOM 1397 N N . ALA A 1 178 ? -0.325 -5.523 -17.817 1.00 87.38 178 ALA A N 1
ATOM 1398 C CA . ALA A 1 178 ? 0.662 -5.051 -16.849 1.00 87.38 178 ALA A CA 1
ATOM 1399 C C . ALA A 1 178 ? 1.635 -4.016 -17.454 1.00 87.38 178 ALA A C 1
ATOM 1401 O O . ALA A 1 178 ? 2.116 -3.140 -16.736 1.00 87.38 178 ALA A O 1
ATOM 1402 N N . ASP A 1 179 ? 1.872 -4.074 -18.771 1.00 89.12 179 ASP A N 1
ATOM 1403 C CA . ASP A 1 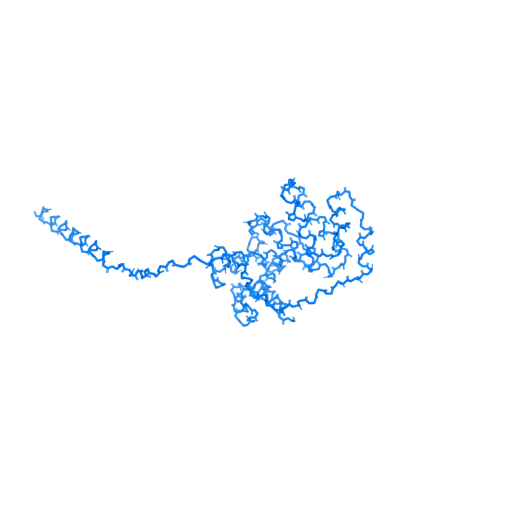179 ? 2.671 -3.100 -19.526 1.00 89.12 179 ASP A CA 1
ATOM 1404 C C . ASP A 1 179 ? 2.016 -1.708 -19.662 1.00 89.12 179 ASP A C 1
ATOM 1406 O O . ASP A 1 179 ? 2.702 -0.721 -19.941 1.00 89.12 179 ASP A O 1
ATOM 1410 N N . THR A 1 180 ? 0.697 -1.587 -19.481 1.00 89.88 180 THR A N 1
ATOM 1411 C CA . THR A 1 180 ? -0.037 -0.324 -19.693 1.00 89.88 180 THR A CA 1
ATOM 1412 C C . THR A 1 180 ? -0.325 0.443 -18.406 1.00 89.88 180 THR A C 1
ATOM 1414 O O . THR A 1 180 ? -0.693 1.611 -18.480 1.00 89.88 180 THR A O 1
ATOM 1417 N N . ILE A 1 181 ? -0.138 -0.175 -17.235 1.00 92.50 181 ILE A N 1
ATOM 1418 C CA . ILE A 1 181 ? -0.349 0.481 -15.934 1.00 92.50 181 ILE A CA 1
ATOM 1419 C C . ILE A 1 181 ? 0.767 1.516 -15.701 1.00 92.50 181 ILE A C 1
ATOM 1421 O O . ILE A 1 181 ? 1.938 1.145 -15.797 1.00 92.50 181 ILE A O 1
ATOM 1425 N N . PRO A 1 182 ? 0.464 2.785 -15.376 1.00 92.75 182 PRO A N 1
ATOM 1426 C CA . PRO A 1 182 ? 1.470 3.842 -15.243 1.00 92.75 182 PRO A CA 1
ATOM 1427 C C . PRO A 1 182 ? 2.340 3.658 -13.988 1.00 92.75 182 PRO A C 1
ATOM 1429 O O . PRO A 1 182 ? 2.006 4.123 -12.899 1.00 92.75 182 PRO A O 1
ATOM 1432 N N . VAL A 1 183 ? 3.484 2.978 -14.125 1.00 95.50 183 VAL A N 1
ATOM 1433 C CA . VAL A 1 183 ? 4.410 2.716 -13.007 1.00 95.50 183 VAL A CA 1
ATOM 1434 C C . VAL A 1 183 ? 5.061 4.007 -12.531 1.00 95.50 183 VAL A C 1
ATOM 1436 O O . VAL A 1 183 ? 5.036 4.306 -11.335 1.00 95.50 183 VAL A O 1
ATOM 1439 N N . ARG A 1 184 ? 5.613 4.783 -13.465 1.00 92.50 184 ARG A N 1
ATOM 1440 C CA . ARG A 1 184 ? 6.383 5.996 -13.183 1.00 92.50 184 ARG A CA 1
ATOM 1441 C C . ARG A 1 184 ? 5.584 7.021 -12.380 1.00 92.50 184 ARG A C 1
ATOM 1443 O O . ARG A 1 184 ? 6.110 7.569 -11.416 1.00 92.50 184 ARG A O 1
ATOM 1450 N N . GLU A 1 185 ? 4.336 7.260 -12.768 1.00 93.25 185 GLU A N 1
ATOM 1451 C CA . GLU A 1 185 ? 3.482 8.306 -12.200 1.00 93.25 185 GLU A CA 1
ATOM 1452 C C . GLU A 1 185 ? 2.708 7.843 -10.956 1.00 93.25 185 GLU A C 1
ATOM 1454 O O . GLU A 1 185 ? 2.198 8.679 -10.208 1.00 93.25 185 GLU A O 1
ATOM 1459 N N . SER A 1 186 ? 2.638 6.529 -10.696 1.00 93.56 186 SER A N 1
ATOM 1460 C CA . SER A 1 186 ? 1.793 5.938 -9.641 1.00 93.56 186 SER A CA 1
ATOM 1461 C C . SER A 1 186 ? 2.017 6.507 -8.232 1.00 93.56 186 SER A C 1
ATOM 1463 O O . SER A 1 186 ? 1.110 6.465 -7.402 1.00 93.56 186 SER A O 1
ATOM 1465 N N . CYS A 1 187 ? 3.193 7.086 -7.966 1.00 96.38 187 CYS A N 1
ATOM 1466 C CA . CYS A 1 187 ? 3.565 7.658 -6.670 1.00 96.38 187 CYS A CA 1
ATOM 1467 C C . CYS A 1 187 ? 3.785 9.183 -6.688 1.00 96.38 187 CYS A C 1
ATOM 1469 O O . CYS A 1 187 ? 4.137 9.756 -5.655 1.00 96.38 187 CYS A O 1
ATOM 1471 N N . ASP A 1 188 ? 3.583 9.868 -7.819 1.00 94.56 188 ASP A N 1
ATOM 1472 C CA . ASP A 1 188 ? 3.924 11.295 -7.963 1.00 94.56 188 ASP A CA 1
ATOM 1473 C C . ASP A 1 188 ? 3.033 12.222 -7.130 1.00 94.56 188 ASP A C 1
ATOM 1475 O O . ASP A 1 188 ? 3.461 13.304 -6.723 1.00 94.56 188 ASP A O 1
ATOM 1479 N N . ILE A 1 189 ? 1.832 11.763 -6.768 1.00 94.88 189 ILE A N 1
ATOM 1480 C CA . ILE A 1 189 ? 0.946 12.472 -5.838 1.00 94.88 189 ILE A CA 1
ATOM 1481 C C . ILE A 1 189 ? 1.577 12.686 -4.452 1.00 94.88 189 ILE A C 1
ATOM 1483 O O . ILE A 1 189 ? 1.248 13.649 -3.764 1.00 94.88 189 ILE A O 1
ATOM 1487 N N . LEU A 1 190 ? 2.526 11.830 -4.058 1.00 94.94 190 LEU A N 1
ATOM 1488 C CA . LEU A 1 190 ? 3.273 11.941 -2.800 1.00 94.94 190 LEU A CA 1
ATOM 1489 C C . LEU A 1 190 ? 4.488 12.882 -2.911 1.00 94.94 190 LEU A C 1
ATOM 1491 O O . LEU A 1 190 ? 5.312 12.968 -1.995 1.00 94.94 190 LEU A O 1
ATOM 1495 N N . GLY A 1 191 ? 4.599 13.592 -4.035 1.00 92.62 191 GLY A N 1
ATOM 1496 C CA . GLY A 1 191 ? 5.705 14.469 -4.378 1.00 92.62 191 GLY A CA 1
ATOM 1497 C C . GLY A 1 191 ? 6.854 13.733 -5.062 1.00 92.62 191 GLY A C 1
ATOM 1498 O O . GLY A 1 191 ? 6.992 12.513 -4.992 1.00 92.62 191 GLY A O 1
ATOM 1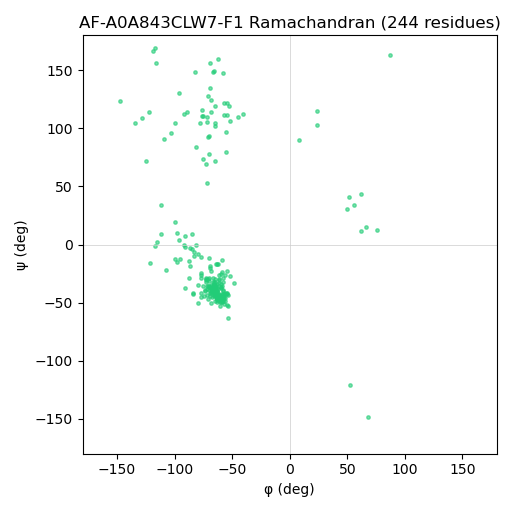499 N N . ASN A 1 192 ? 7.728 14.510 -5.701 1.00 90.25 192 ASN A N 1
ATOM 1500 C CA . ASN A 1 192 ? 8.828 13.999 -6.527 1.00 90.25 192 ASN A CA 1
ATOM 1501 C C . ASN A 1 192 ? 10.175 13.942 -5.792 1.00 90.25 192 ASN A C 1
ATOM 1503 O O . ASN A 1 192 ? 11.208 13.740 -6.423 1.00 90.25 192 ASN A O 1
ATOM 1507 N N . ASN A 1 193 ? 10.195 14.148 -4.469 1.00 92.31 193 ASN A N 1
ATOM 1508 C CA . ASN A 1 193 ? 11.415 13.998 -3.679 1.00 92.31 193 ASN A CA 1
ATOM 1509 C C . ASN A 1 193 ? 11.705 12.499 -3.466 1.00 92.31 193 ASN A C 1
ATOM 1511 O O . ASN A 1 193 ? 10.995 11.868 -2.679 1.00 92.31 193 ASN A O 1
ATOM 1515 N N . PRO A 1 194 ? 12.761 11.931 -4.077 1.00 84.88 194 PRO A N 1
ATOM 1516 C CA . PRO A 1 194 ? 13.057 10.503 -3.964 1.00 84.88 194 PRO A CA 1
ATOM 1517 C C . PRO A 1 194 ? 13.537 10.078 -2.567 1.00 84.88 194 PRO A C 1
ATOM 1519 O O . PRO A 1 194 ? 13.616 8.891 -2.276 1.00 84.88 194 PRO A O 1
ATOM 1522 N N . TYR A 1 195 ? 13.865 11.028 -1.685 1.00 91.81 195 TYR A N 1
ATOM 1523 C CA . TYR A 1 195 ? 14.211 10.754 -0.286 1.00 91.81 195 TYR A CA 1
ATOM 1524 C C . TYR A 1 195 ? 12.996 10.808 0.650 1.00 91.81 195 TYR A C 1
ATOM 1526 O O . TYR A 1 195 ? 13.131 10.582 1.852 1.00 91.81 195 TYR A O 1
ATOM 1534 N N . SER A 1 196 ? 11.809 11.125 0.125 1.00 95.06 196 SER A N 1
ATOM 1535 C CA . SER A 1 196 ? 10.570 11.096 0.895 1.00 95.06 196 SER A CA 1
ATOM 1536 C C . SER A 1 196 ? 10.257 9.664 1.318 1.00 95.06 196 SER A C 1
ATOM 1538 O O . SER A 1 196 ? 10.048 8.795 0.474 1.00 95.06 196 SER A O 1
ATOM 1540 N N . HIS A 1 197 ? 10.184 9.411 2.625 1.00 94.25 197 HIS A N 1
ATOM 1541 C CA . HIS A 1 197 ? 9.893 8.071 3.134 1.00 94.25 197 HIS A CA 1
ATOM 1542 C C . HIS A 1 197 ? 8.553 7.530 2.624 1.00 94.25 197 HIS A C 1
ATOM 1544 O O . HIS A 1 197 ? 8.490 6.373 2.243 1.00 94.25 197 HIS A O 1
ATOM 1550 N N . ILE A 1 198 ? 7.510 8.361 2.542 1.00 96.00 198 ILE A N 1
ATOM 1551 C CA . ILE A 1 198 ? 6.198 7.934 2.024 1.00 96.00 198 ILE A CA 1
ATOM 1552 C C . ILE A 1 198 ? 6.250 7.583 0.529 1.00 96.00 198 ILE A C 1
ATOM 1554 O O . ILE A 1 198 ? 5.636 6.605 0.108 1.00 96.00 198 ILE A O 1
ATOM 1558 N N . ARG A 1 199 ? 7.047 8.310 -0.271 1.00 95.62 199 ARG A N 1
ATOM 1559 C CA . ARG A 1 199 ? 7.287 7.960 -1.680 1.00 95.62 199 ARG A CA 1
ATOM 1560 C C . ARG A 1 199 ? 8.045 6.639 -1.780 1.00 95.62 199 ARG A C 1
ATOM 1562 O O . ARG A 1 199 ? 7.738 5.821 -2.642 1.00 95.62 199 ARG A O 1
ATOM 1569 N N . LEU A 1 200 ? 9.002 6.410 -0.884 1.00 96.88 200 LEU A N 1
ATOM 1570 C CA . LEU A 1 200 ? 9.753 5.161 -0.837 1.00 96.88 200 LEU A CA 1
ATOM 1571 C C . LEU A 1 200 ? 8.873 3.962 -0.483 1.00 96.88 200 LEU A C 1
ATOM 1573 O O . LEU A 1 200 ? 9.015 2.929 -1.127 1.00 96.88 200 LEU A O 1
ATOM 1577 N N . GLU A 1 201 ? 7.939 4.095 0.464 1.00 97.56 201 GLU A N 1
ATOM 1578 C CA . GLU A 1 201 ? 6.981 3.016 0.746 1.00 97.56 201 GLU A CA 1
ATOM 1579 C C . GLU A 1 201 ? 6.042 2.783 -0.454 1.00 97.56 201 GLU A C 1
ATOM 1581 O O . GLU A 1 201 ? 5.798 1.643 -0.830 1.00 97.56 201 GLU A O 1
ATOM 1586 N N . CYS A 1 202 ? 5.565 3.840 -1.126 1.00 98.25 202 CYS A N 1
ATOM 1587 C CA . CYS A 1 202 ? 4.754 3.691 -2.343 1.00 98.25 202 CYS A CA 1
ATOM 1588 C C . CYS A 1 202 ? 5.515 2.959 -3.459 1.00 98.25 202 CYS A C 1
ATOM 1590 O O . CYS A 1 202 ? 5.051 1.936 -3.953 1.00 98.25 202 CYS A O 1
ATOM 1592 N N . THR A 1 203 ? 6.718 3.425 -3.808 1.00 98.12 203 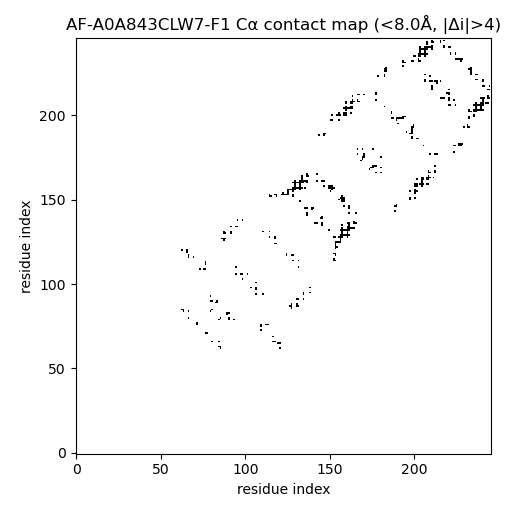THR A N 1
ATOM 1593 C CA . THR A 1 203 ? 7.547 2.826 -4.873 1.00 98.12 203 THR A CA 1
ATOM 1594 C C . THR A 1 203 ? 7.981 1.401 -4.534 1.00 98.12 203 THR A C 1
ATOM 1596 O O . THR A 1 203 ? 8.009 0.537 -5.411 1.00 98.12 203 THR A O 1
ATOM 1599 N N . HIS A 1 204 ? 8.253 1.113 -3.260 1.00 98.12 204 HIS A N 1
ATOM 1600 C CA . HIS A 1 204 ? 8.469 -0.248 -2.778 1.00 98.12 204 HIS A CA 1
ATOM 1601 C C . HIS A 1 204 ? 7.211 -1.113 -2.940 1.00 98.12 204 HIS A C 1
ATOM 1603 O O . HIS A 1 204 ? 7.293 -2.221 -3.470 1.00 98.12 204 HIS A O 1
ATOM 1609 N N . GLY A 1 205 ? 6.043 -0.586 -2.564 1.00 97.88 205 GLY A N 1
ATOM 1610 C CA . GLY A 1 205 ? 4.727 -1.180 -2.799 1.00 97.88 205 GLY A CA 1
ATOM 1611 C C . GLY A 1 205 ? 4.459 -1.513 -4.267 1.00 97.88 205 GLY A C 1
ATOM 1612 O O . GLY A 1 205 ? 3.963 -2.597 -4.571 1.00 97.88 205 GLY A O 1
ATOM 1613 N N . THR A 1 206 ? 4.851 -0.630 -5.187 1.00 98.25 206 THR A N 1
ATOM 1614 C CA . THR A 1 206 ? 4.772 -0.871 -6.634 1.00 98.25 206 THR A CA 1
ATOM 1615 C C . THR A 1 206 ? 5.587 -2.096 -7.047 1.00 98.25 206 THR A C 1
ATOM 1617 O O . THR A 1 206 ? 5.134 -2.876 -7.878 1.00 98.25 206 THR A O 1
ATOM 1620 N N . GLY A 1 207 ? 6.739 -2.342 -6.418 1.00 98.12 207 GLY A N 1
ATOM 1621 C CA . GLY A 1 207 ? 7.516 -3.565 -6.628 1.00 98.12 207 GLY A CA 1
ATOM 1622 C C . GLY A 1 207 ? 6.761 -4.842 -6.246 1.00 98.12 207 GLY A C 1
ATOM 1623 O O . GLY A 1 207 ? 6.749 -5.805 -7.016 1.00 98.12 207 GLY A O 1
ATOM 1624 N N . HIS A 1 208 ? 6.074 -4.838 -5.095 1.00 97.69 208 HIS A N 1
ATOM 1625 C CA . HIS A 1 208 ? 5.207 -5.956 -4.688 1.00 97.69 208 HIS A CA 1
ATOM 1626 C C . HIS A 1 208 ? 4.093 -6.199 -5.714 1.00 97.69 208 HIS A C 1
ATOM 1628 O O . HIS A 1 208 ? 3.830 -7.333 -6.117 1.00 97.69 208 HIS A O 1
ATOM 1634 N N . ALA A 1 209 ? 3.456 -5.116 -6.164 1.00 97.12 209 ALA A N 1
ATOM 1635 C CA . ALA A 1 209 ? 2.378 -5.153 -7.143 1.00 97.12 209 ALA A CA 1
ATOM 1636 C C . ALA A 1 209 ? 2.842 -5.703 -8.502 1.00 97.12 209 ALA A C 1
ATOM 1638 O O . ALA A 1 209 ? 2.195 -6.588 -9.062 1.00 97.12 209 ALA A O 1
ATOM 1639 N N . LEU A 1 210 ? 3.997 -5.244 -8.994 1.00 97.31 210 LEU A N 1
ATOM 1640 C CA . LEU A 1 210 ? 4.607 -5.713 -10.238 1.00 97.31 210 LEU A CA 1
ATOM 1641 C C . LEU A 1 210 ? 4.971 -7.197 -10.170 1.00 97.31 210 LEU A C 1
ATOM 1643 O O . LEU A 1 210 ? 4.663 -7.935 -11.100 1.00 97.31 210 LEU A O 1
ATOM 1647 N N . SER A 1 211 ? 5.555 -7.662 -9.063 1.00 96.12 211 SER A N 1
ATOM 1648 C CA . SER A 1 211 ? 5.867 -9.088 -8.894 1.00 96.12 211 SER A CA 1
ATOM 1649 C C . SER A 1 211 ? 4.628 -9.969 -9.106 1.00 96.12 211 SER A C 1
ATOM 1651 O O . SER A 1 211 ? 4.672 -10.960 -9.836 1.00 96.12 211 SER A O 1
ATOM 1653 N N . ARG A 1 212 ? 3.474 -9.555 -8.566 1.00 93.25 212 ARG A N 1
ATOM 1654 C CA . ARG A 1 212 ? 2.196 -10.259 -8.766 1.00 93.25 212 ARG A CA 1
ATOM 1655 C C . ARG A 1 212 ? 1.638 -10.089 -10.177 1.00 93.25 212 ARG A C 1
ATOM 1657 O O . ARG A 1 212 ? 1.206 -11.076 -10.766 1.00 93.25 212 ARG A O 1
ATOM 1664 N N . ALA A 1 213 ? 1.686 -8.878 -10.733 1.00 94.19 213 ALA A N 1
ATOM 1665 C CA . ALA A 1 213 ? 1.209 -8.581 -12.086 1.00 94.19 213 ALA A CA 1
ATOM 1666 C C . ALA A 1 213 ? 1.922 -9.421 -13.162 1.00 94.19 213 ALA A C 1
ATOM 1668 O O . ALA A 1 213 ? 1.306 -9.807 -14.152 1.00 94.19 213 ALA A O 1
ATOM 1669 N N . TYR A 1 214 ? 3.196 -9.754 -12.935 1.00 94.06 214 TYR A N 1
ATOM 1670 C CA . TYR A 1 214 ? 4.014 -10.582 -13.823 1.00 94.06 214 TYR A CA 1
ATOM 1671 C C . TYR A 1 214 ? 4.119 -12.048 -13.378 1.00 94.06 214 TYR A C 1
ATOM 1673 O O . TYR A 1 214 ? 5.015 -12.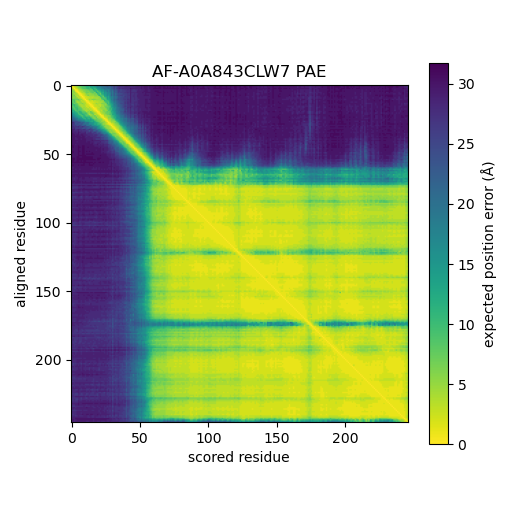759 -13.821 1.00 94.06 214 TYR A O 1
ATOM 1681 N N . ASN A 1 215 ? 3.211 -12.539 -12.526 1.00 92.81 215 ASN A N 1
ATOM 1682 C CA . ASN A 1 215 ? 3.188 -13.937 -12.069 1.00 92.81 215 ASN A CA 1
ATOM 1683 C C . ASN A 1 215 ? 4.540 -14.434 -11.515 1.00 92.81 215 ASN A C 1
ATOM 1685 O O . ASN A 1 215 ? 4.938 -15.571 -11.771 1.00 92.81 215 ASN A O 1
ATOM 1689 N N . LEU A 1 216 ? 5.231 -13.591 -10.742 1.00 92.75 216 LEU A N 1
ATOM 1690 C CA . LEU A 1 216 ? 6.556 -13.841 -10.161 1.00 92.75 216 LEU A CA 1
ATOM 1691 C C . LEU A 1 216 ? 7.702 -13.951 -11.185 1.00 92.75 216 LEU A C 1
ATOM 1693 O O . LEU A 1 216 ? 8.805 -14.369 -10.830 1.00 92.75 216 LEU A O 1
ATOM 1697 N N . ASP A 1 217 ? 7.499 -13.531 -12.438 1.00 95.56 217 ASP A N 1
ATOM 1698 C CA . ASP A 1 217 ? 8.614 -13.271 -13.351 1.00 95.56 217 ASP A CA 1
ATOM 1699 C C . ASP A 1 217 ? 9.372 -12.015 -12.896 1.00 95.56 217 ASP A C 1
ATOM 1701 O O . ASP A 1 217 ? 9.042 -10.874 -13.239 1.00 95.56 217 ASP A O 1
ATOM 1705 N N . VAL A 1 218 ? 10.416 -12.257 -12.102 1.00 95.94 218 VAL A N 1
ATOM 1706 C CA . VAL A 1 218 ? 11.280 -11.226 -11.527 1.00 95.94 218 VAL A CA 1
ATOM 1707 C C . VAL A 1 218 ? 11.878 -10.328 -12.607 1.00 95.94 218 VAL A C 1
ATOM 1709 O O . VAL A 1 218 ? 11.921 -9.117 -12.420 1.00 95.94 218 VAL A O 1
ATOM 1712 N N . PHE A 1 219 ? 12.324 -10.865 -13.745 1.00 96.56 219 PHE A N 1
ATOM 1713 C CA . PHE A 1 219 ? 13.003 -10.048 -14.756 1.00 96.56 219 PHE A CA 1
ATOM 1714 C C . PHE A 1 219 ? 12.041 -9.073 -15.432 1.00 96.56 219 PHE A C 1
ATOM 1716 O O . PHE A 1 219 ? 12.378 -7.898 -15.603 1.00 96.56 219 PHE A O 1
ATOM 1723 N N . SER A 1 220 ? 10.834 -9.537 -15.755 1.00 96.25 220 SER A N 1
ATOM 1724 C CA . SER A 1 220 ? 9.788 -8.679 -16.313 1.00 96.25 220 SER A CA 1
ATOM 1725 C C . SER A 1 220 ? 9.350 -7.600 -15.314 1.00 96.25 220 SER A C 1
ATOM 1727 O O . SER A 1 220 ? 9.253 -6.427 -15.679 1.00 96.25 220 SER A O 1
ATOM 1729 N N . ALA A 1 221 ? 9.194 -7.950 -14.032 1.00 97.25 221 ALA A N 1
ATOM 1730 C CA . ALA A 1 221 ? 8.860 -6.986 -12.982 1.00 97.25 221 ALA A CA 1
ATOM 1731 C C . ALA A 1 221 ? 9.965 -5.933 -12.755 1.00 97.25 221 ALA A C 1
ATOM 1733 O O . ALA A 1 221 ? 9.669 -4.743 -12.642 1.00 97.25 221 ALA A O 1
ATOM 1734 N N . LEU A 1 222 ? 11.244 -6.333 -12.733 1.00 97.88 222 LEU A N 1
ATOM 1735 C CA . LEU A 1 222 ? 12.368 -5.401 -12.569 1.00 97.88 222 LEU A CA 1
ATOM 1736 C C . LEU A 1 222 ? 12.471 -4.417 -13.740 1.00 97.88 222 LEU A C 1
ATOM 1738 O O . LEU A 1 222 ? 12.704 -3.234 -13.509 1.00 97.88 222 LEU A O 1
ATOM 1742 N N . LYS A 1 223 ? 12.215 -4.866 -14.975 1.00 97.94 223 LYS A N 1
ATOM 1743 C CA . LYS A 1 223 ? 12.214 -3.983 -16.151 1.00 97.94 223 LYS A CA 1
ATOM 1744 C C . LYS A 1 223 ? 11.188 -2.854 -16.030 1.00 97.94 223 LYS A C 1
ATOM 1746 O O . LYS A 1 223 ? 11.431 -1.746 -16.491 1.00 97.94 223 LYS A O 1
ATOM 1751 N N . ARG A 1 224 ? 10.046 -3.113 -15.392 1.00 97.56 224 ARG A N 1
ATOM 1752 C CA . ARG A 1 224 ? 9.032 -2.085 -15.117 1.00 97.56 224 ARG A CA 1
ATOM 1753 C C . ARG A 1 224 ? 9.477 -1.110 -14.034 1.00 97.56 224 ARG A C 1
ATOM 1755 O O . ARG A 1 224 ? 9.203 0.079 -14.139 1.00 97.56 224 ARG A O 1
ATOM 1762 N N . CYS A 1 225 ? 10.213 -1.574 -13.025 1.00 98.12 225 CYS A N 1
ATOM 1763 C CA . CYS A 1 225 ? 10.813 -0.685 -12.028 1.00 98.12 225 CYS A CA 1
ATOM 1764 C C . CYS A 1 225 ? 11.810 0.320 -12.648 1.00 98.12 225 CYS A C 1
ATOM 1766 O O . CYS A 1 225 ? 11.977 1.406 -12.092 1.00 98.12 225 CYS A O 1
ATOM 1768 N N . ASP A 1 226 ? 12.429 0.009 -13.795 1.00 97.81 226 ASP A N 1
ATOM 1769 C CA . ASP A 1 226 ? 13.340 0.923 -14.510 1.00 97.81 226 ASP A CA 1
ATOM 1770 C C . ASP A 1 226 ? 12.645 2.196 -15.024 1.00 97.81 226 ASP A C 1
ATOM 1772 O O . ASP A 1 226 ? 13.315 3.186 -15.321 1.00 97.81 226 ASP A O 1
ATOM 1776 N N . GLU A 1 227 ? 11.310 2.206 -15.094 1.00 96.88 227 GLU A N 1
ATOM 1777 C CA . GLU A 1 227 ? 10.520 3.362 -15.532 1.00 96.88 227 GLU A CA 1
ATOM 1778 C C . GLU A 1 227 ? 10.561 4.532 -14.535 1.00 96.88 227 GLU A C 1
ATOM 1780 O O . GLU A 1 227 ? 10.283 5.678 -14.903 1.00 96.88 227 GLU A O 1
ATOM 1785 N N . PHE A 1 228 ? 10.941 4.284 -13.276 1.00 96.69 228 PHE A N 1
ATOM 1786 C CA . PHE A 1 228 ? 11.182 5.360 -12.319 1.00 96.69 228 PHE A CA 1
ATOM 1787 C C . PHE A 1 228 ? 12.439 6.158 -12.690 1.00 96.69 228 PHE A C 1
ATOM 1789 O O . PHE A 1 228 ? 13.503 5.601 -12.939 1.00 96.69 228 PHE A O 1
ATOM 1796 N N . ASN A 1 229 ? 12.351 7.492 -12.638 1.00 91.75 229 ASN A N 1
ATOM 1797 C CA . ASN A 1 229 ? 13.473 8.378 -12.985 1.00 91.75 229 ASN A CA 1
ATOM 1798 C C . ASN A 1 229 ? 14.626 8.343 -11.966 1.00 91.75 229 ASN A C 1
ATOM 1800 O O . ASN A 1 229 ? 15.773 8.642 -12.296 1.00 91.75 229 ASN A O 1
ATOM 1804 N N . SER A 1 230 ? 14.318 8.069 -10.698 1.00 94.44 230 SER A N 1
ATOM 1805 C CA . SER A 1 230 ? 15.286 8.114 -9.605 1.00 94.44 230 SER A CA 1
ATOM 1806 C C . SER A 1 230 ? 15.849 6.729 -9.326 1.00 94.44 230 SER A C 1
ATOM 1808 O O . SER A 1 230 ? 15.098 5.798 -9.050 1.00 94.44 230 SER A O 1
ATOM 1810 N N . SER A 1 231 ? 17.178 6.617 -9.244 1.00 96.56 231 SER A N 1
ATOM 1811 C CA . SER A 1 231 ? 17.826 5.365 -8.824 1.00 96.56 231 SER A CA 1
ATOM 1812 C C . SER A 1 231 ? 17.403 4.902 -7.422 1.00 96.56 231 SER A C 1
ATOM 1814 O O . SER A 1 231 ? 17.517 3.724 -7.095 1.00 96.56 231 SER A O 1
ATOM 1816 N N . ILE A 1 232 ? 16.935 5.817 -6.567 1.00 96.88 232 ILE A N 1
ATOM 1817 C CA . ILE A 1 232 ? 16.435 5.489 -5.229 1.00 96.88 232 ILE A CA 1
ATOM 1818 C C . ILE A 1 232 ? 15.052 4.830 -5.324 1.00 96.88 232 ILE A C 1
ATOM 1820 O O . ILE A 1 232 ? 14.848 3.796 -4.690 1.00 96.88 232 ILE A O 1
ATOM 1824 N N . ASP A 1 233 ? 14.158 5.374 -6.156 1.00 96.88 233 ASP A N 1
ATOM 1825 C CA . ASP A 1 233 ? 12.823 4.810 -6.411 1.00 96.88 233 ASP A CA 1
ATOM 1826 C C . ASP A 1 233 ? 12.949 3.434 -7.084 1.00 96.88 233 ASP A C 1
ATOM 1828 O O . ASP A 1 233 ? 12.333 2.465 -6.644 1.00 96.88 233 ASP A O 1
ATOM 1832 N N . GLN A 1 234 ? 13.838 3.317 -8.080 1.00 98.00 234 GLN A N 1
ATOM 1833 C CA . GLN A 1 234 ? 14.178 2.047 -8.730 1.00 98.00 234 GLN A CA 1
ATOM 1834 C C . GLN A 1 234 ? 14.617 0.996 -7.701 1.00 98.00 234 GLN A C 1
ATOM 1836 O O . GLN A 1 234 ? 14.038 -0.085 -7.626 1.00 98.00 234 GLN A O 1
ATOM 1841 N N . ARG A 1 235 ? 15.586 1.325 -6.830 1.00 98.00 235 ARG A N 1
ATOM 1842 C CA . ARG A 1 235 ? 16.049 0.405 -5.775 1.00 98.00 235 ARG A CA 1
ATOM 1843 C C . ARG A 1 235 ? 14.951 0.039 -4.780 1.00 98.00 235 ARG A C 1
ATOM 1845 O O . ARG A 1 235 ? 14.921 -1.103 -4.321 1.00 98.00 235 ARG A O 1
ATOM 1852 N N . ALA A 1 236 ? 14.080 0.977 -4.417 1.00 97.50 236 ALA A N 1
ATOM 1853 C CA . ALA A 1 236 ? 12.948 0.693 -3.542 1.00 97.50 236 ALA A CA 1
ATOM 1854 C C . ALA A 1 236 ? 11.983 -0.307 -4.196 1.00 97.50 236 ALA A C 1
ATOM 1856 O O . ALA A 1 236 ? 11.651 -1.313 -3.562 1.00 97.50 236 ALA A O 1
ATOM 1857 N N . CYS A 1 237 ? 11.644 -0.088 -5.470 1.00 98.44 237 CYS A N 1
ATOM 1858 C CA . CYS A 1 237 ? 10.814 -0.973 -6.284 1.00 98.44 237 CYS A CA 1
ATOM 1859 C C . CYS A 1 237 ? 11.433 -2.370 -6.426 1.00 98.44 237 CYS A C 1
ATOM 1861 O O . CYS A 1 237 ? 10.785 -3.362 -6.099 1.00 98.44 237 CYS A O 1
ATOM 1863 N N . TYR A 1 238 ? 12.719 -2.476 -6.783 1.00 98.31 238 TYR A N 1
ATOM 1864 C CA . TYR A 1 238 ? 13.406 -3.769 -6.877 1.00 98.31 238 TYR A CA 1
ATOM 1865 C C . TYR A 1 238 ? 13.342 -4.553 -5.559 1.00 98.31 238 TYR A C 1
ATOM 1867 O O . TYR A 1 238 ? 13.077 -5.753 -5.560 1.00 98.31 238 TYR A O 1
ATOM 1875 N N . ARG A 1 239 ? 13.550 -3.881 -4.415 1.00 96.81 239 ARG A N 1
ATOM 1876 C CA . ARG A 1 239 ? 13.437 -4.522 -3.094 1.00 96.81 239 ARG A CA 1
ATOM 1877 C C . ARG A 1 239 ? 12.036 -5.085 -2.851 1.00 96.81 239 ARG A C 1
ATOM 1879 O O . ARG A 1 239 ? 11.940 -6.142 -2.241 1.00 96.81 239 ARG A O 1
ATOM 1886 N N . GLY A 1 240 ? 10.989 -4.405 -3.318 1.00 97.19 240 GLY A N 1
ATOM 1887 C CA . GLY A 1 240 ? 9.616 -4.909 -3.255 1.00 97.19 240 GLY A CA 1
ATOM 1888 C C . GLY A 1 240 ? 9.419 -6.152 -4.125 1.00 97.19 240 GLY A C 1
ATOM 1889 O O . GLY A 1 240 ? 8.886 -7.149 -3.649 1.00 97.19 240 GLY A O 1
ATOM 1890 N N . VAL A 1 241 ? 9.941 -6.143 -5.360 1.00 97.94 241 VAL A N 1
ATOM 1891 C CA . VAL A 1 241 ? 9.875 -7.304 -6.272 1.00 97.94 241 VAL A CA 1
ATOM 1892 C C . VAL A 1 241 ? 10.486 -8.549 -5.629 1.00 97.94 241 VAL A C 1
ATOM 1894 O O . VAL A 1 241 ? 9.866 -9.612 -5.621 1.00 97.94 241 VAL A O 1
ATOM 1897 N N . PHE A 1 242 ? 11.683 -8.415 -5.051 1.00 95.81 242 PHE A N 1
ATOM 1898 C CA . PHE A 1 242 ? 12.374 -9.543 -4.429 1.00 95.81 242 PHE A CA 1
ATOM 1899 C C . PHE A 1 242 ? 11.664 -10.080 -3.180 1.00 95.81 242 PHE A C 1
ATOM 1901 O O . PHE A 1 242 ? 11.793 -11.267 -2.907 1.00 95.81 242 PHE A O 1
ATOM 1908 N N . MET A 1 243 ? 10.912 -9.261 -2.434 1.00 92.00 243 MET A N 1
ATOM 1909 C CA . MET A 1 243 ? 10.215 -9.710 -1.218 1.00 92.00 243 MET A CA 1
ATOM 1910 C C . MET A 1 243 ? 9.030 -10.643 -1.493 1.00 92.00 243 MET A C 1
ATOM 1912 O O . MET A 1 243 ? 8.743 -11.502 -0.665 1.00 92.00 243 MET A O 1
ATOM 1916 N N . GLU A 1 244 ? 8.363 -10.512 -2.640 1.00 85.94 244 GLU A N 1
ATOM 1917 C CA . GLU A 1 244 ? 7.264 -11.412 -3.037 1.00 85.94 244 GLU A CA 1
ATOM 1918 C C . GLU A 1 244 ? 7.771 -12.713 -3.691 1.00 85.94 244 GLU A C 1
ATOM 1920 O O . GLU A 1 244 ? 6.981 -13.616 -3.954 1.00 85.94 244 GLU A O 1
ATOM 1925 N N . ASN A 1 245 ? 9.080 -12.819 -3.949 1.00 68.81 245 ASN A N 1
ATOM 1926 C CA . ASN A 1 245 ? 9.723 -13.963 -4.601 1.00 68.81 245 ASN A CA 1
ATOM 1927 C C . ASN A 1 245 ? 10.649 -14.753 -3.646 1.00 68.81 245 ASN A C 1
ATOM 1929 O O . ASN A 1 245 ? 11.697 -15.253 -4.063 1.00 68.81 245 ASN A O 1
ATOM 1933 N N . LEU A 1 246 ? 10.286 -14.836 -2.362 1.00 58.66 246 LEU A N 1
ATOM 1934 C CA . LEU A 1 246 ? 10.977 -15.628 -1.333 1.00 58.66 246 LEU A CA 1
ATOM 1935 C C . LEU A 1 246 ? 10.148 -16.834 -0.881 1.00 58.66 246 LEU A C 1
ATOM 1937 O O . LEU A 1 246 ? 8.901 -16.725 -0.847 1.00 58.66 246 LEU A O 1
#

Mean predicted aligned error: 13.25 Å

Solvent-accessible surface area (backbone atoms only — not comparable to full-atom values): 13911 Å² total; per-residue (Å²): 140,75,74,68,64,59,57,56,54,55,54,53,54,54,53,53,56,53,52,57,58,58,63,71,74,73,77,75,85,84,79,81,87,76,80,88,77,95,71,78,97,68,89,76,76,74,77,74,72,85,70,76,67,78,80,65,77,80,83,46,65,74,54,56,51,53,58,70,67,60,85,74,87,53,64,64,48,52,52,41,41,76,73,29,64,86,41,40,65,54,40,38,54,47,50,60,54,43,58,76,78,50,53,70,65,58,43,54,54,41,51,53,50,49,49,56,58,37,33,77,62,38,76,76,21,24,67,40,26,22,42,46,10,28,47,42,24,69,71,58,73,33,69,68,60,29,63,72,68,47,56,65,56,22,83,18,14,23,34,28,12,25,33,32,40,47,53,52,46,42,41,67,76,68,67,41,53,75,88,69,56,65,65,56,63,71,41,48,90,69,44,87,54,69,82,37,64,70,30,37,29,32,32,17,9,42,13,39,20,33,17,59,68,45,75,63,37,56,69,67,27,46,61,53,31,62,58,35,92,43,75,58,38,24,52,30,9,44,55,20,30,54,65,74,71,113

pLDDT: mean 79.9, std 23.19, range [26.19, 98.62]

Nearest PDB structures (foldseek):
  3fex-assembly1_A  TM=2.491E-01  e=4.516E-01  Homo sapiens
  6yvh-assembly1_F  TM=3.456E-01  e=2.191E+00  Homo sapiens

Foldseek 3Di:
DPP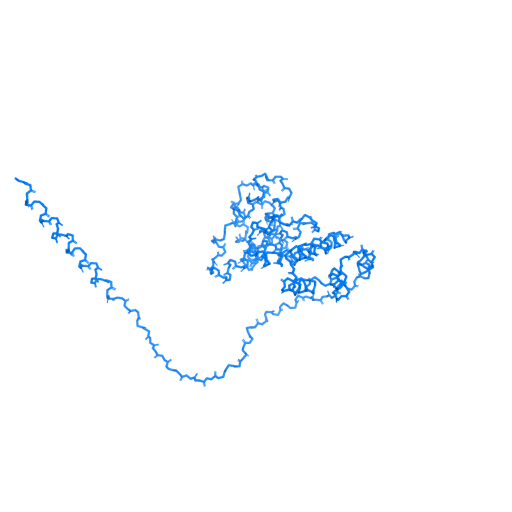PVVVVVVVVVVVVVVVVVVVVVPDDDDDDDDDDDDDDPDDDPPDDPPPPPPPPVPVPVVQLVLLVPDDDPQPLLVVQCVPQPLNLVSSLVSLVVCLVPDDPVSSLVSLVVNLVSLLSVPLVCLVSLLSSLLSLCVSVVDLLVSLVSFDCRSNLSNLLNVLQNVLVCCCPPVVDQLVPPPLQCSQCSVPDDLPPSSSLSNLLSPLLNLCVSVVNPLVRSLVSLVSHPDPSSSVSSSNSVVVNND

Secondary structure (DSSP, 8-state):
--SHHHHHHHHHHHHHHHHHHHHTTS----------------------------------HHHHHHHHT---S-HHHHHHHHHHTT-HHHHHHHHHHHTTTS-HHHHHHHHHHHHHHHHTTGGGGHHHHHHHHHHHHHHH--HHHHHHH---HHHHHHHHHHHHHHHHHHHHHS---TTTS-TTTTTGGG-S-TT-HHHHHHHHHHHHHHHHHTTT-HHHHHHHHTTSSSHHHHHHHHHHHHHTT-

Sequence (246 aa):
MHRITSILIFSVVLAIVVVTSLVLFSFTPSFKEQGSDTANLTTHSIAAQNKTQLRYPVNNTFYDEKLKKYETKNQHVKSIFSKCGTDSHCATDSMSTLSRNETKQTVLDTLNEITASYDTMGMLCHNQAHHLGEFLYGYSGNLTEALLIADRKCGGGLYHGIMKNYFQTELFFEKANADTIPVRESCDILGNNPYSHIRLECTHGTGHALSRAYNLDVFSALKRCDEFNSSIDQRACYRGVFMENL